Protein AF-A0A447XHM7-F1 (afdb_monomer_lite)

Secondary structure (DSSP, 8-state):
---TTSEEEEEETTSEEEEEEGGGSPP--TTS----GGGTS-PPTT--EEEEEEESS--TT-EEEEEETTSEEEEEEGGGGSS--TT-EESS-PPTT--EEEEEEE-SS-EEEEEETTS-EEEEEGGGS-B--SSS--EESS---TT--EEEEE---SSPEEEEEETTS-EEEEEGGGS----TTS--B-SS--SSEE-

Radius of gyration: 17.22 Å; chains: 1; bounding box: 38×37×45 Å

Foldseek 3Di:
DADQQWWKWWAKFQQWIAIDGNVLFDDDDPPDPGDDVVVVAVADPPIDTQDIDTGRDQDQQKWKWWAKFQQFIAIARSNLVPDADSNTDRQADDDPPMTIRDIDMDGQAWWKWWAKQQQFIAIEGCVLFDHDHRYYHGGGFEAEDVPMTTQDMDGDDPFAWDWKAAPVGDIDTHTPVLQDHDDGHYNGDRSDNDHRIHD

Structure (mmCIF, N/CA/C/O backbone):
data_AF-A0A447XHM7-F1
#
_entry.id   AF-A0A447XHM7-F1
#
loop_
_atom_site.group_PDB
_atom_site.id
_atom_site.type_symbol
_atom_site.label_atom_id
_atom_site.label_alt_id
_atom_site.label_comp_id
_atom_site.label_asym_id
_atom_site.label_entity_id
_atom_site.label_seq_id
_atom_site.pdbx_PDB_ins_code
_atom_site.Cartn_x
_atom_site.Cartn_y
_atom_site.Cartn_z
_atom_site.occupancy
_atom_site.B_iso_or_equiv
_atom_site.auth_seq_id
_atom_site.auth_comp_id
_atom_site.auth_asym_id
_atom_site.auth_atom_id
_atom_site.pdbx_PDB_model_num
ATOM 1 N N . MET A 1 1 ? 0.266 -17.705 9.455 1.00 45.66 1 MET A N 1
ATOM 2 C CA . MET A 1 1 ? -0.852 -17.925 10.402 1.00 45.66 1 MET A CA 1
ATOM 3 C C . MET A 1 1 ? -0.660 -16.947 11.546 1.00 45.66 1 MET A C 1
ATOM 5 O O . MET A 1 1 ? 0.474 -16.833 11.982 1.00 45.66 1 MET A O 1
ATOM 9 N N . ALA A 1 2 ? -1.702 -16.226 11.966 1.00 68.62 2 ALA A N 1
ATOM 10 C CA . ALA A 1 2 ? -1.636 -15.283 13.088 1.00 68.62 2 ALA A CA 1
ATOM 11 C C . ALA A 1 2 ? -2.216 -15.926 14.362 1.00 68.62 2 ALA A C 1
ATOM 13 O O . ALA A 1 2 ? -3.185 -16.685 14.273 1.00 68.62 2 ALA A O 1
ATOM 14 N N . ASN A 1 3 ? -1.626 -15.643 15.522 1.00 84.62 3 ASN A N 1
ATOM 15 C CA . ASN A 1 3 ? -2.090 -16.076 16.845 1.00 84.62 3 ASN A CA 1
ATOM 16 C C . ASN A 1 3 ? -3.187 -15.128 17.374 1.00 84.62 3 ASN A C 1
ATOM 18 O O . ASN A 1 3 ? -3.228 -13.955 17.016 1.00 84.62 3 ASN A O 1
ATOM 22 N N . THR A 1 4 ? -4.059 -15.595 18.271 1.00 80.81 4 THR A N 1
ATOM 23 C CA . THR A 1 4 ? -5.093 -14.772 18.932 1.00 80.81 4 THR A CA 1
ATOM 24 C C . THR A 1 4 ? -4.522 -13.549 19.654 1.00 80.81 4 THR A C 1
ATOM 26 O O . THR A 1 4 ? -5.197 -12.523 19.760 1.00 80.81 4 THR A O 1
ATOM 29 N N . HIS A 1 5 ? -3.274 -13.637 20.117 1.00 84.75 5 HIS A N 1
ATOM 30 C CA . HIS A 1 5 ? -2.571 -12.558 20.810 1.00 84.75 5 HIS A CA 1
ATOM 31 C C . HIS A 1 5 ? -1.755 -11.646 19.884 1.00 84.75 5 HIS A C 1
ATOM 33 O O . HIS A 1 5 ? -1.200 -10.654 20.371 1.00 84.75 5 HIS A O 1
ATOM 39 N N . ASP A 1 6 ? -1.708 -11.925 18.580 1.00 90.44 6 ASP A N 1
ATOM 40 C CA . ASP A 1 6 ? -0.999 -11.081 17.619 1.00 90.44 6 ASP A CA 1
ATOM 41 C C . ASP A 1 6 ? -1.687 -9.724 17.472 1.00 90.44 6 ASP A C 1
ATOM 43 O O . ASP A 1 6 ? -2.883 -9.548 17.748 1.00 90.44 6 ASP A O 1
ATOM 47 N N . HIS A 1 7 ? -0.907 -8.740 17.037 1.00 91.12 7 HIS A N 1
ATOM 48 C CA . HIS A 1 7 ? -1.435 -7.452 16.628 1.00 91.12 7 HIS A CA 1
ATOM 49 C C . HIS A 1 7 ? -1.903 -7.517 15.181 1.00 91.12 7 HIS A C 1
ATOM 51 O O . HIS A 1 7 ? -1.248 -8.079 14.309 1.00 91.12 7 HIS A O 1
ATOM 57 N N . ILE A 1 8 ? -3.022 -6.866 14.913 1.00 93.31 8 ILE A N 1
ATOM 58 C CA . ILE A 1 8 ? -3.463 -6.525 13.572 1.00 93.31 8 ILE A CA 1
ATOM 59 C C . ILE A 1 8 ? -3.305 -5.016 13.430 1.00 93.31 8 ILE A C 1
ATOM 61 O O . ILE A 1 8 ? -3.876 -4.256 14.217 1.00 93.31 8 ILE A O 1
ATOM 65 N N . LEU A 1 9 ? -2.524 -4.584 12.442 1.00 96.00 9 LEU A N 1
ATOM 66 C CA . LEU A 1 9 ? -2.413 -3.183 12.056 1.00 96.00 9 LEU A CA 1
ATOM 67 C C . LEU A 1 9 ? -3.372 -2.900 10.899 1.00 96.00 9 LEU A C 1
ATOM 69 O O . LEU A 1 9 ? -3.199 -3.426 9.800 1.00 96.00 9 LEU A O 1
ATOM 73 N N . CYS A 1 10 ? -4.369 -2.060 11.148 1.00 96.75 10 CYS A N 1
ATOM 74 C CA . CYS A 1 10 ? -5.358 -1.643 10.160 1.00 96.75 10 CYS A CA 1
ATOM 75 C C . CYS A 1 10 ? -5.004 -0.241 9.664 1.00 96.75 10 CYS A C 1
ATOM 77 O O . CYS A 1 10 ? -5.067 0.722 10.432 1.00 96.75 10 CYS A O 1
ATOM 79 N N . PHE A 1 11 ? -4.635 -0.126 8.393 1.00 97.88 11 PHE A N 1
ATOM 80 C CA . PHE A 1 11 ? -4.309 1.141 7.745 1.00 97.88 11 PHE A CA 1
ATOM 81 C C . PHE A 1 11 ? -5.517 1.661 6.982 1.00 97.88 11 PHE A C 1
ATOM 83 O O . PHE A 1 11 ? -6.223 0.882 6.343 1.00 97.88 11 PHE A O 1
ATOM 90 N N . SER A 1 12 ? -5.755 2.967 7.042 1.00 97.88 12 SER A N 1
ATOM 91 C CA . SER A 1 12 ? -6.906 3.596 6.402 1.00 97.88 12 SER A CA 1
ATOM 92 C C . SER A 1 12 ? -6.534 4.489 5.223 1.00 97.88 12 SER A C 1
ATOM 94 O O . SER A 1 12 ? -5.405 4.973 5.118 1.00 97.88 12 SER A O 1
ATOM 96 N N . SER A 1 13 ? -7.511 4.779 4.360 1.00 97.94 13 SER A N 1
ATOM 97 C CA . SER A 1 13 ? -7.377 5.716 3.235 1.00 97.94 13 SER A CA 1
ATOM 98 C C . SER A 1 13 ? -6.961 7.118 3.674 1.00 97.94 13 SER A C 1
ATOM 100 O O . SER A 1 13 ? -6.250 7.794 2.936 1.00 97.94 13 SER A O 1
ATOM 102 N N . ARG A 1 14 ? -7.314 7.525 4.901 1.00 97.44 14 ARG A N 1
ATOM 103 C CA . ARG A 1 14 ? -6.921 8.807 5.512 1.00 97.44 14 ARG A CA 1
ATOM 104 C C . ARG A 1 14 ? -5.489 8.813 6.069 1.00 97.44 14 ARG A C 1
ATOM 106 O O . ARG A 1 14 ? -5.092 9.762 6.742 1.00 97.44 14 ARG A O 1
ATOM 113 N N . GLY A 1 15 ? -4.692 7.771 5.814 1.00 96.94 15 GLY A N 1
ATOM 114 C CA . GLY A 1 15 ? -3.292 7.703 6.244 1.00 96.94 15 GLY A CA 1
ATOM 115 C C . GLY A 1 15 ? -3.123 7.452 7.744 1.00 96.94 15 GLY A C 1
ATOM 116 O O . GLY A 1 15 ? -2.055 7.725 8.307 1.00 96.94 15 GLY A O 1
ATOM 117 N N . ARG A 1 16 ? -4.167 6.942 8.406 1.00 97.12 16 ARG A N 1
ATOM 118 C CA . ARG A 1 16 ? -4.145 6.555 9.818 1.00 97.12 16 ARG A CA 1
ATOM 119 C C . ARG A 1 16 ? -3.857 5.065 9.953 1.00 97.12 16 ARG A C 1
ATOM 121 O O . ARG A 1 16 ? -4.083 4.281 9.035 1.00 97.12 16 ARG A O 1
ATOM 128 N N . VAL A 1 17 ? -3.349 4.688 11.117 1.00 97.44 17 VAL A N 1
ATOM 129 C CA . VAL A 1 17 ? -3.170 3.296 11.521 1.00 97.44 17 VAL A CA 1
ATOM 130 C C . VAL A 1 17 ? -3.824 3.066 12.873 1.00 97.44 17 VAL A C 1
ATOM 132 O O . VAL A 1 17 ? -3.688 3.871 13.801 1.00 97.44 17 VAL A O 1
ATOM 135 N N . TYR A 1 18 ? -4.503 1.936 12.981 1.00 96.00 18 TYR A N 1
ATOM 136 C CA . TYR A 1 18 ? -5.115 1.429 14.196 1.00 96.00 18 TYR A CA 1
ATOM 137 C C . TYR A 1 18 ? -4.492 0.076 14.529 1.00 96.00 18 TYR A C 1
ATOM 139 O O . TYR A 1 18 ? -4.100 -0.661 13.626 1.00 96.00 18 TYR A O 1
ATOM 147 N N . SER A 1 19 ? -4.397 -0.256 15.815 1.00 93.50 19 SER A N 1
ATOM 148 C CA . SER A 1 19 ? -4.017 -1.602 16.245 1.00 93.50 19 SER A CA 1
ATOM 149 C C . SER A 1 19 ? -5.140 -2.219 17.049 1.00 93.50 19 SER A C 1
ATOM 151 O O . SER A 1 19 ? -5.718 -1.565 17.917 1.00 93.50 19 SER A O 1
ATOM 153 N N . MET A 1 20 ? -5.408 -3.488 16.775 1.00 91.31 20 MET A N 1
ATOM 154 C CA . MET A 1 20 ? -6.260 -4.329 17.601 1.00 91.31 20 MET A CA 1
ATOM 155 C C . MET A 1 20 ? -5.637 -5.714 17.740 1.00 91.31 20 MET A C 1
ATOM 157 O O . MET A 1 20 ? -4.810 -6.118 16.923 1.00 91.31 20 MET A O 1
ATOM 161 N N . LYS A 1 21 ? -6.014 -6.442 18.784 1.00 90.00 21 LYS A N 1
ATOM 162 C CA . LYS A 1 21 ? -5.626 -7.843 18.954 1.00 90.00 21 LYS A CA 1
ATOM 163 C C . LYS A 1 21 ? -6.558 -8.741 18.149 1.00 90.00 21 LYS A C 1
ATOM 165 O O . LYS A 1 21 ? -7.747 -8.443 18.038 1.00 90.00 21 LYS A O 1
ATOM 170 N N . VAL A 1 22 ? -6.041 -9.855 17.631 1.00 89.81 22 VAL A N 1
ATOM 171 C CA . VAL A 1 22 ? -6.838 -10.805 16.833 1.00 89.81 22 VAL A CA 1
ATOM 172 C C . VAL A 1 22 ? -8.079 -11.278 17.602 1.00 89.81 22 VAL A C 1
ATOM 174 O O . VAL A 1 22 ? -9.162 -11.298 17.028 1.00 89.81 22 VAL A O 1
ATOM 177 N N . TYR A 1 23 ? -7.969 -11.563 18.906 1.00 88.31 23 TYR A N 1
ATOM 178 C CA . TYR A 1 23 ? -9.112 -11.990 19.733 1.00 88.31 23 TYR A CA 1
ATOM 179 C C . TYR A 1 23 ? -10.238 -10.947 19.867 1.00 88.31 23 TYR A C 1
ATOM 181 O O . TYR A 1 23 ? -11.332 -11.280 20.311 1.00 88.31 23 TYR A O 1
ATOM 189 N N . GLN A 1 24 ? -9.987 -9.671 19.546 1.00 85.81 24 GLN A N 1
ATOM 190 C CA . GLN A 1 24 ? -11.022 -8.629 19.580 1.00 85.81 24 GLN A CA 1
ATOM 191 C C . GLN A 1 24 ? -11.939 -8.697 18.354 1.00 85.81 24 GLN A C 1
ATOM 193 O O . GLN A 1 24 ? -12.999 -8.066 18.340 1.00 85.81 24 GLN A O 1
ATOM 198 N N . LEU A 1 25 ? -11.542 -9.443 17.319 1.00 86.38 25 LEU A N 1
ATOM 199 C CA . LEU A 1 25 ? -12.428 -9.771 16.214 1.00 86.38 25 LEU A CA 1
ATOM 200 C C . LEU A 1 25 ? -13.514 -10.743 16.695 1.00 86.38 25 LEU A C 1
ATOM 202 O O . LEU A 1 25 ? -13.242 -11.620 17.513 1.00 86.38 25 LEU A O 1
ATOM 206 N N . PRO A 1 26 ? -14.753 -10.613 16.195 1.00 84.06 26 PRO A N 1
ATOM 207 C CA . PRO A 1 26 ? -15.820 -11.528 16.563 1.00 84.06 26 PRO A CA 1
ATOM 208 C C . PRO A 1 26 ? -15.487 -12.944 16.092 1.00 84.06 26 PRO A C 1
ATOM 210 O O . PRO A 1 26 ? -15.298 -13.177 14.896 1.00 84.06 26 PRO A O 1
ATOM 213 N N . GLU A 1 27 ? -15.481 -13.899 17.017 1.00 83.62 27 GLU A N 1
ATOM 214 C CA . GLU A 1 27 ? -15.464 -15.311 16.655 1.00 83.62 27 GLU A CA 1
ATOM 215 C C . GLU A 1 27 ? -16.767 -15.656 15.935 1.00 83.62 27 GLU A C 1
ATOM 217 O O . GLU A 1 27 ? -17.871 -15.408 16.426 1.00 83.62 27 GLU A O 1
ATOM 222 N N . ALA A 1 28 ? -16.639 -16.185 14.724 1.00 83.69 28 ALA A N 1
ATOM 223 C CA . ALA A 1 28 ? -17.771 -16.485 13.874 1.00 83.69 28 ALA A CA 1
ATOM 224 C C . ALA A 1 28 ? -17.480 -17.743 13.053 1.00 83.69 28 ALA A C 1
ATOM 226 O O . ALA A 1 28 ? -16.353 -17.978 12.613 1.00 83.69 28 ALA A O 1
ATOM 227 N N . THR A 1 29 ? -18.503 -18.568 12.838 1.00 86.88 29 THR A N 1
ATOM 228 C CA . THR A 1 29 ? -18.399 -19.714 11.928 1.00 86.88 29 THR A CA 1
ATOM 229 C C . THR A 1 29 ? -18.247 -19.222 10.484 1.00 86.88 29 THR A C 1
ATOM 231 O O . THR A 1 29 ? -18.658 -18.109 10.159 1.00 86.88 29 THR A O 1
ATOM 234 N N . ARG A 1 30 ? -17.700 -20.045 9.573 1.00 83.31 30 ARG A N 1
ATOM 235 C CA . ARG A 1 30 ? -17.460 -19.635 8.167 1.00 83.31 30 ARG A CA 1
ATOM 236 C C . ARG A 1 30 ? -18.713 -19.129 7.428 1.00 83.31 30 ARG A C 1
ATOM 238 O O . ARG A 1 30 ? -18.567 -18.410 6.449 1.00 83.31 30 ARG A O 1
ATOM 245 N N . GLY A 1 31 ? -19.916 -19.513 7.868 1.00 86.88 31 GLY A N 1
ATOM 246 C CA . GLY A 1 31 ? -21.190 -19.078 7.278 1.00 86.88 31 GLY A CA 1
ATOM 247 C C . GLY A 1 31 ? -21.776 -17.788 7.868 1.00 86.88 31 GLY A C 1
ATOM 248 O O . GLY A 1 31 ? -22.782 -17.290 7.366 1.00 86.88 31 GLY A O 1
ATOM 249 N N . ALA A 1 32 ? -21.190 -17.244 8.935 1.00 85.69 32 ALA A N 1
ATOM 250 C CA . ALA A 1 32 ? -21.682 -16.039 9.591 1.00 85.69 32 ALA A CA 1
ATOM 251 C C . ALA A 1 32 ? -21.149 -14.765 8.911 1.00 85.69 32 ALA A C 1
ATOM 253 O O . ALA A 1 32 ? -20.011 -14.712 8.455 1.00 85.69 32 ALA A O 1
ATOM 254 N N . ARG A 1 33 ? -21.961 -13.698 8.885 1.00 81.75 33 ARG A N 1
ATOM 255 C CA . ARG A 1 33 ? -21.608 -12.416 8.235 1.00 81.75 33 ARG A CA 1
ATOM 256 C C . ARG A 1 33 ? -20.536 -11.594 8.973 1.00 81.75 33 ARG A C 1
ATOM 258 O O . ARG A 1 33 ? -20.041 -10.622 8.415 1.00 81.75 33 ARG A O 1
ATOM 265 N N . GLY A 1 34 ? -20.184 -11.956 10.209 1.00 86.62 34 GLY A N 1
ATOM 266 C CA . GLY A 1 34 ? -19.253 -11.192 11.050 1.00 86.62 34 GLY A CA 1
ATOM 267 C C . GLY A 1 34 ? -19.843 -9.879 11.587 1.00 86.62 34 GLY A C 1
ATOM 268 O O . GLY A 1 34 ? -21.061 -9.689 11.600 1.00 86.62 34 GLY A O 1
ATOM 269 N N . ARG A 1 35 ? -18.977 -8.972 12.062 1.00 86.00 35 ARG A N 1
ATOM 270 C CA . ARG A 1 35 ? -19.347 -7.605 12.478 1.00 86.00 35 ARG A CA 1
ATOM 271 C C . ARG A 1 35 ? -18.709 -6.575 11.540 1.00 86.00 35 ARG A C 1
ATOM 273 O O . ARG A 1 35 ? -17.557 -6.770 11.155 1.00 86.00 35 ARG A O 1
ATOM 280 N N . PRO A 1 36 ? -19.399 -5.469 11.212 1.00 87.00 36 PRO A N 1
ATOM 281 C CA . PRO A 1 36 ? -18.804 -4.379 10.442 1.00 87.00 36 PRO A CA 1
ATOM 282 C C . PRO A 1 36 ? -17.553 -3.805 11.123 1.00 87.00 36 PRO A C 1
ATOM 284 O O . PRO A 1 36 ? -17.585 -3.505 12.316 1.00 87.00 36 PRO A O 1
ATOM 287 N N . ILE A 1 37 ? -16.469 -3.599 10.365 1.00 86.38 37 ILE A N 1
ATOM 288 C CA . ILE A 1 37 ? -15.187 -3.099 10.901 1.00 86.38 37 ILE A CA 1
ATOM 289 C C . ILE A 1 37 ? -15.284 -1.671 11.462 1.00 86.38 37 ILE A C 1
ATOM 291 O O . ILE A 1 37 ? -14.591 -1.336 12.418 1.00 86.38 37 ILE A O 1
ATOM 295 N N . VAL A 1 38 ? -16.209 -0.865 10.931 1.00 88.50 38 VAL A N 1
ATOM 296 C CA . VAL A 1 38 ? -16.536 0.489 11.420 1.00 88.50 38 VAL A CA 1
ATOM 297 C C . VAL A 1 38 ? -17.048 0.499 12.864 1.00 88.50 38 VAL A C 1
ATOM 299 O O . VAL A 1 38 ? -16.940 1.511 13.540 1.00 88.50 38 VAL A O 1
ATOM 302 N N . ASN A 1 39 ? -17.568 -0.629 13.363 1.00 86.94 39 ASN A N 1
ATOM 303 C CA . ASN A 1 39 ? -18.012 -0.756 14.754 1.00 86.94 39 ASN A CA 1
ATOM 304 C C . ASN A 1 39 ? -16.882 -1.205 15.693 1.00 86.94 39 ASN A C 1
ATOM 306 O O . ASN A 1 39 ? -17.072 -1.244 16.906 1.00 86.94 39 ASN A O 1
ATOM 310 N N . LEU A 1 40 ? -15.737 -1.612 15.139 1.00 87.62 40 LEU A N 1
ATOM 311 C CA . LEU A 1 40 ? -14.578 -2.101 15.889 1.00 87.62 40 LEU A CA 1
ATOM 312 C C . LEU A 1 40 ? -13.475 -1.043 15.985 1.00 87.62 40 LEU A C 1
ATOM 314 O O . LEU A 1 40 ? -12.694 -1.058 16.933 1.00 87.62 40 LEU A O 1
ATOM 318 N N . LEU A 1 41 ? -13.408 -0.136 15.009 1.00 91.00 41 LEU A N 1
ATOM 319 C CA . LEU A 1 41 ? -12.398 0.911 14.908 1.00 91.00 41 LEU A CA 1
ATOM 320 C C . LEU A 1 41 ? -13.069 2.289 14.852 1.00 91.00 41 LEU A C 1
ATOM 322 O O . LEU A 1 41 ? -14.096 2.425 14.190 1.00 91.00 41 LEU A O 1
ATOM 326 N N . PRO A 1 42 ? -12.489 3.324 15.487 1.00 92.81 42 PRO A N 1
ATOM 327 C CA . PRO A 1 42 ? -13.013 4.685 15.425 1.00 92.81 42 PRO A CA 1
ATOM 328 C C . PRO A 1 42 ? -12.645 5.325 14.077 1.00 92.81 42 PRO A C 1
ATOM 330 O O . PRO A 1 42 ? -11.701 6.114 13.984 1.00 92.81 42 PRO A O 1
ATOM 333 N N . LEU A 1 43 ? -13.354 4.910 13.027 1.00 94.06 43 LEU A N 1
ATOM 334 C CA . LEU A 1 43 ? -13.206 5.422 11.667 1.00 94.06 43 LEU A CA 1
ATOM 335 C C . LEU A 1 43 ? -14.061 6.676 11.480 1.00 94.06 43 LEU A C 1
ATOM 337 O O . LEU A 1 43 ? -15.205 6.738 11.934 1.00 94.06 43 LEU A O 1
ATOM 341 N N . GLU A 1 44 ? -13.501 7.671 10.805 1.00 93.06 44 GLU A N 1
ATOM 342 C CA . GLU A 1 44 ? -14.232 8.861 10.383 1.00 93.06 44 GLU A CA 1
ATOM 343 C C . GLU A 1 44 ? -15.157 8.547 9.192 1.00 93.06 44 GLU A C 1
ATOM 345 O O . GLU A 1 44 ? -15.063 7.501 8.544 1.00 93.06 44 GLU A O 1
ATOM 350 N N . GLN A 1 45 ? -16.067 9.470 8.874 1.00 92.12 45 GLN A N 1
ATOM 351 C CA . GLN A 1 45 ? -16.925 9.341 7.696 1.00 92.12 45 GLN A CA 1
ATOM 352 C C . GLN A 1 45 ? -16.072 9.198 6.421 1.00 92.12 45 GLN A C 1
ATOM 354 O O . GLN A 1 45 ? -15.069 9.891 6.265 1.00 92.12 45 GLN A O 1
ATOM 359 N N . ASP A 1 46 ? -16.434 8.284 5.521 1.00 92.69 46 ASP A N 1
ATOM 360 C CA . ASP A 1 46 ? -15.698 7.975 4.278 1.00 92.69 46 ASP A CA 1
ATOM 361 C C . ASP A 1 46 ? -14.253 7.461 4.474 1.00 92.69 46 ASP A C 1
ATOM 363 O O . ASP A 1 46 ? -13.490 7.307 3.515 1.00 92.69 46 ASP A O 1
ATOM 367 N N . GLU A 1 47 ? -13.852 7.151 5.710 1.00 96.50 47 GLU A N 1
ATOM 368 C CA . GLU A 1 47 ? -12.596 6.466 5.994 1.00 96.50 47 GLU A CA 1
ATOM 369 C C . GLU A 1 47 ? -12.759 4.955 5.783 1.00 96.50 47 GLU A C 1
ATOM 371 O O . GLU A 1 47 ? -13.545 4.289 6.457 1.00 96.50 47 GLU A O 1
ATOM 376 N N . ARG A 1 48 ? -11.984 4.391 4.850 1.00 95.88 48 ARG A N 1
ATOM 377 C CA . ARG A 1 48 ? -11.976 2.947 4.569 1.00 95.88 48 ARG A CA 1
ATOM 378 C C . ARG A 1 48 ? -10.645 2.325 4.960 1.00 95.88 48 ARG A C 1
ATOM 380 O O . ARG A 1 48 ? -9.609 2.976 4.861 1.00 95.88 48 ARG A O 1
ATOM 387 N N . ILE A 1 49 ? -10.662 1.053 5.342 1.00 96.94 49 ILE A N 1
ATOM 388 C CA . ILE A 1 49 ? -9.437 0.277 5.554 1.00 96.94 49 ILE A CA 1
ATOM 389 C C . ILE A 1 49 ? -8.852 -0.125 4.199 1.00 96.94 49 ILE A C 1
ATOM 391 O O . ILE A 1 49 ? -9.559 -0.657 3.347 1.00 96.94 49 ILE A O 1
ATOM 395 N N . THR A 1 50 ? -7.567 0.153 4.005 1.00 96.94 50 THR A N 1
ATOM 396 C CA . THR A 1 50 ? -6.819 -0.098 2.764 1.00 96.94 50 THR A CA 1
ATOM 397 C C . THR A 1 50 ? -5.913 -1.312 2.886 1.00 96.94 50 THR A C 1
ATOM 399 O O . THR A 1 50 ? -5.711 -2.023 1.907 1.00 96.94 50 THR A O 1
ATOM 402 N N . ALA A 1 51 ? -5.394 -1.579 4.085 1.00 96.38 51 ALA A N 1
ATOM 403 C CA . ALA A 1 51 ? -4.561 -2.740 4.355 1.00 96.38 51 ALA A CA 1
ATOM 404 C C . ALA A 1 51 ? -4.722 -3.222 5.797 1.00 96.38 51 ALA A C 1
ATOM 406 O O . ALA A 1 51 ? -4.945 -2.435 6.721 1.00 96.38 51 ALA A O 1
ATOM 407 N N . ILE A 1 52 ? -4.569 -4.531 5.976 1.00 95.94 52 ILE A N 1
ATOM 408 C CA . ILE A 1 52 ? -4.584 -5.209 7.269 1.00 95.94 52 ILE A CA 1
ATOM 409 C C . ILE A 1 52 ? -3.319 -6.060 7.339 1.00 95.94 52 ILE A C 1
ATOM 411 O O . ILE A 1 52 ? -3.182 -7.017 6.579 1.00 95.94 52 ILE A O 1
ATOM 415 N N . LEU A 1 53 ? -2.395 -5.705 8.230 1.00 95.44 53 LEU A N 1
ATOM 416 C CA . LEU A 1 53 ? -1.113 -6.391 8.377 1.00 95.44 53 LEU A CA 1
ATOM 417 C C . LEU A 1 53 ? -1.056 -7.109 9.732 1.00 95.44 53 LEU A C 1
ATOM 419 O O . LEU A 1 53 ? -1.109 -6.437 10.768 1.00 95.44 53 LEU A O 1
ATOM 423 N N . PRO A 1 54 ? -0.969 -8.451 9.760 1.00 94.06 54 PRO A N 1
ATOM 424 C CA . PRO A 1 54 ? -0.723 -9.183 10.993 1.00 94.06 54 PRO A CA 1
ATOM 425 C C . PRO A 1 54 ? 0.733 -8.994 11.435 1.00 94.06 54 PRO A C 1
ATOM 427 O O . PRO A 1 54 ? 1.653 -9.066 10.622 1.00 94.06 54 PRO A O 1
ATOM 430 N N . VAL A 1 55 ? 0.932 -8.758 12.729 1.00 93.56 55 VAL A N 1
ATOM 431 C CA . VAL A 1 55 ? 2.233 -8.521 13.357 1.00 93.56 55 VAL A CA 1
ATOM 432 C C . VAL A 1 55 ? 2.308 -9.330 14.647 1.00 93.56 55 VAL A C 1
ATOM 434 O O . VAL A 1 55 ? 1.614 -9.033 15.623 1.00 93.56 55 VAL A O 1
ATOM 437 N N . THR A 1 56 ? 3.161 -10.350 14.645 1.00 91.50 56 THR A N 1
ATOM 438 C CA . THR A 1 56 ? 3.470 -11.152 15.836 1.00 91.50 56 THR A CA 1
ATOM 439 C C . THR A 1 56 ? 4.459 -10.403 16.728 1.00 91.50 56 THR A C 1
ATOM 441 O O . THR A 1 56 ? 4.183 -10.177 17.904 1.00 91.50 56 THR A O 1
ATOM 444 N N . GLU A 1 57 ? 5.559 -9.916 16.146 1.00 91.62 57 GLU A N 1
ATOM 445 C CA . GLU A 1 57 ? 6.585 -9.133 16.837 1.00 91.62 57 GLU A CA 1
ATOM 446 C C . GLU A 1 57 ? 6.946 -7.864 16.055 1.00 91.62 57 GLU A C 1
ATOM 448 O O . GLU A 1 57 ? 6.921 -7.823 14.824 1.00 91.62 57 GLU A O 1
ATOM 453 N N . PHE A 1 58 ? 7.272 -6.796 16.786 1.00 93.44 58 PHE A N 1
ATOM 454 C CA . PHE A 1 58 ? 7.686 -5.523 16.200 1.00 93.44 58 PHE A CA 1
ATOM 455 C C . PHE A 1 58 ? 9.205 -5.511 16.012 1.00 93.44 58 PHE A C 1
ATOM 457 O O . PHE A 1 58 ? 9.934 -4.983 16.847 1.00 93.44 58 PHE A O 1
ATOM 464 N N . GLU A 1 59 ? 9.674 -6.104 14.921 1.00 92.62 59 GLU A N 1
ATOM 465 C CA . GLU A 1 59 ? 11.101 -6.220 14.609 1.00 92.62 59 GLU A CA 1
ATOM 466 C C . GLU A 1 59 ? 11.680 -4.933 13.991 1.00 92.62 59 GLU A C 1
ATOM 468 O O . GLU A 1 59 ? 11.079 -4.325 13.104 1.00 92.62 59 GLU A O 1
ATOM 473 N N . GLU A 1 60 ? 12.895 -4.537 14.388 1.00 89.81 60 GLU A N 1
ATOM 474 C CA . GLU A 1 60 ? 13.608 -3.389 13.788 1.00 89.81 60 GLU A CA 1
ATOM 475 C C . GLU A 1 60 ? 14.005 -3.630 12.321 1.00 89.81 60 GLU A C 1
ATOM 477 O O . GLU A 1 60 ? 14.111 -2.696 11.519 1.00 89.81 60 GLU A O 1
ATOM 482 N N . GLY A 1 61 ? 14.202 -4.900 11.955 1.00 92.88 61 GLY A N 1
ATOM 483 C CA . GLY A 1 61 ? 14.515 -5.326 10.595 1.00 92.88 61 GLY A CA 1
ATOM 484 C C . GLY A 1 61 ? 13.334 -5.207 9.632 1.00 92.88 61 GLY A C 1
ATOM 485 O O . GLY A 1 61 ? 13.549 -5.153 8.423 1.00 92.88 61 GLY A O 1
ATOM 486 N N . VAL A 1 62 ? 12.105 -5.091 10.135 1.00 96.44 62 VAL A N 1
ATOM 487 C CA . VAL A 1 62 ? 10.897 -5.014 9.312 1.00 96.44 62 VAL A CA 1
ATOM 488 C C . VAL A 1 62 ? 10.435 -3.566 9.194 1.00 96.44 62 VAL A C 1
ATOM 490 O O . VAL A 1 62 ? 10.501 -2.766 10.130 1.00 96.44 62 VAL A O 1
ATOM 493 N N . LYS A 1 63 ? 9.973 -3.200 8.005 1.00 97.38 63 LYS A N 1
ATOM 494 C CA . LYS A 1 63 ? 9.481 -1.870 7.678 1.00 97.38 63 LYS A CA 1
ATOM 495 C C . LYS A 1 63 ? 8.070 -1.974 7.123 1.00 97.38 63 LYS A C 1
ATOM 497 O O . LYS A 1 63 ? 7.713 -2.933 6.452 1.00 97.38 63 LYS A O 1
ATOM 502 N N . VAL A 1 64 ? 7.272 -0.957 7.403 1.00 97.81 64 VAL A N 1
ATOM 503 C CA . VAL A 1 64 ? 5.967 -0.734 6.791 1.00 97.81 64 VAL A CA 1
ATOM 504 C C . VAL A 1 64 ? 6.179 0.193 5.603 1.00 97.81 64 VAL A C 1
ATOM 506 O O . VAL A 1 64 ? 6.560 1.358 5.780 1.00 97.81 64 VAL A O 1
ATOM 509 N N . PHE A 1 65 ? 5.948 -0.323 4.400 1.00 98.44 65 PHE A N 1
ATOM 510 C CA . PHE A 1 65 ? 6.005 0.441 3.164 1.00 98.44 65 PHE A CA 1
ATOM 511 C C . PHE A 1 65 ? 4.593 0.858 2.755 1.00 98.44 65 PHE A C 1
ATOM 513 O O . PHE A 1 65 ? 3.691 0.035 2.671 1.00 98.44 65 PHE A O 1
ATOM 520 N N . MET A 1 66 ? 4.402 2.147 2.500 1.00 98.62 66 MET A N 1
ATOM 521 C CA . MET A 1 66 ? 3.128 2.785 2.179 1.00 98.62 66 MET A CA 1
ATOM 522 C C . MET A 1 66 ? 3.212 3.455 0.808 1.00 98.62 66 MET A C 1
ATOM 524 O O . MET A 1 66 ? 4.247 4.042 0.474 1.00 98.62 66 MET A O 1
ATOM 528 N N . ALA A 1 67 ? 2.113 3.435 0.057 1.00 98.50 67 ALA A N 1
ATOM 529 C CA . ALA A 1 67 ? 1.950 4.171 -1.193 1.00 98.50 67 ALA A CA 1
ATOM 530 C C . ALA A 1 67 ? 0.606 4.901 -1.248 1.00 98.50 67 ALA A C 1
ATOM 532 O O . ALA A 1 67 ? -0.420 4.369 -0.819 1.00 98.50 67 ALA A O 1
ATOM 533 N N . THR A 1 68 ? 0.623 6.112 -1.799 1.00 98.56 68 THR A N 1
ATOM 534 C CA . THR A 1 68 ? -0.552 6.971 -1.967 1.00 98.56 68 THR A CA 1
ATOM 535 C C . THR A 1 68 ? -0.951 7.110 -3.434 1.00 98.56 68 THR A C 1
ATOM 537 O O . THR A 1 68 ? -0.155 6.831 -4.341 1.00 98.56 68 THR A O 1
ATOM 540 N N . ALA A 1 69 ? -2.186 7.550 -3.674 1.00 98.12 69 ALA A N 1
ATOM 541 C CA . ALA A 1 69 ? -2.753 7.712 -5.009 1.00 98.12 69 ALA A CA 1
ATOM 542 C C . ALA A 1 69 ? -1.943 8.690 -5.879 1.00 98.12 69 ALA A C 1
ATOM 544 O O . ALA A 1 69 ? -1.782 8.453 -7.076 1.00 98.12 69 ALA A O 1
ATOM 545 N N . ASN A 1 70 ? -1.363 9.749 -5.305 1.00 97.50 70 ASN A N 1
ATOM 546 C CA . ASN A 1 70 ? -0.540 10.706 -6.062 1.00 97.50 70 ASN A CA 1
ATOM 547 C C . ASN A 1 70 ? 0.900 10.228 -6.365 1.00 97.50 70 ASN A C 1
ATOM 549 O O . ASN A 1 70 ? 1.717 10.995 -6.886 1.00 97.50 70 ASN A O 1
ATOM 553 N N . GLY A 1 71 ? 1.244 8.980 -6.032 1.00 97.56 71 GLY A N 1
ATOM 554 C CA . GLY A 1 71 ? 2.567 8.412 -6.292 1.00 97.56 71 GLY A CA 1
ATOM 555 C C . GLY A 1 71 ? 3.621 8.725 -5.231 1.00 97.56 71 GLY A C 1
ATOM 556 O O . GLY A 1 71 ? 4.813 8.472 -5.461 1.00 97.56 71 GLY A O 1
ATOM 557 N N . THR A 1 72 ? 3.217 9.249 -4.072 1.00 98.38 72 THR A N 1
ATOM 558 C CA . THR A 1 72 ? 4.078 9.344 -2.890 1.00 98.38 72 THR A CA 1
ATOM 559 C C . THR A 1 72 ? 4.204 7.976 -2.229 1.00 98.38 72 THR A C 1
ATOM 561 O O . THR A 1 72 ? 3.246 7.219 -2.110 1.00 98.38 72 THR A O 1
ATOM 564 N N . VAL A 1 73 ? 5.416 7.646 -1.799 1.00 98.50 73 VAL A N 1
ATOM 565 C CA . VAL A 1 73 ? 5.719 6.449 -1.020 1.00 98.50 73 VAL A CA 1
ATOM 566 C C . VAL A 1 73 ? 6.436 6.810 0.264 1.00 98.50 73 VAL A C 1
ATOM 568 O O . VAL A 1 73 ? 7.144 7.820 0.358 1.00 98.50 73 VAL A O 1
ATOM 571 N N . LYS A 1 74 ? 6.291 5.955 1.265 1.00 98.31 74 LYS A N 1
ATOM 572 C CA . LYS A 1 74 ? 6.930 6.137 2.559 1.00 98.31 74 LYS A CA 1
ATOM 573 C C . LYS A 1 74 ? 7.281 4.795 3.167 1.00 98.31 74 LYS A C 1
ATOM 575 O O . LYS A 1 74 ? 6.501 3.858 3.092 1.00 98.31 74 LYS A O 1
ATOM 580 N N . LYS A 1 75 ? 8.431 4.746 3.831 1.00 97.25 75 LYS A N 1
ATOM 581 C CA . LYS A 1 75 ? 8.870 3.598 4.616 1.00 97.25 75 LYS A CA 1
ATOM 582 C C . LYS A 1 75 ? 9.062 4.018 6.069 1.00 97.25 75 LYS A C 1
ATOM 584 O O . LYS A 1 75 ? 9.710 5.035 6.322 1.00 97.25 75 LYS A O 1
ATOM 589 N N . THR A 1 76 ? 8.534 3.245 7.009 1.00 97.44 76 THR A N 1
ATOM 590 C CA . THR A 1 76 ? 8.684 3.470 8.457 1.00 97.44 76 THR A CA 1
ATOM 591 C C . THR A 1 76 ? 9.052 2.153 9.130 1.00 97.44 76 THR A C 1
ATOM 593 O O . THR A 1 76 ? 8.528 1.115 8.749 1.00 97.44 76 THR A O 1
ATOM 596 N N . VAL A 1 77 ? 9.966 2.173 10.103 1.00 96.75 77 VAL A N 1
ATOM 597 C CA . VAL A 1 77 ? 10.356 0.957 10.840 1.00 96.75 77 VAL A CA 1
ATOM 598 C C . VAL A 1 77 ? 9.158 0.428 11.629 1.00 96.75 77 VAL A C 1
ATOM 600 O O . VAL A 1 77 ? 8.401 1.218 12.192 1.00 96.75 77 VAL A O 1
ATOM 603 N N . LEU A 1 78 ? 8.967 -0.890 11.673 1.00 96.69 78 LEU A N 1
ATOM 604 C CA . LEU A 1 78 ? 7.796 -1.504 12.297 1.00 96.69 78 LEU A CA 1
ATOM 605 C C . LEU A 1 78 ? 7.682 -1.170 13.798 1.00 96.69 78 LEU A C 1
ATOM 607 O O . LEU A 1 78 ? 6.578 -0.963 14.301 1.00 96.69 78 LEU A O 1
ATOM 611 N N . THR A 1 79 ? 8.805 -1.013 14.502 1.00 95.62 79 THR A N 1
ATOM 612 C CA . 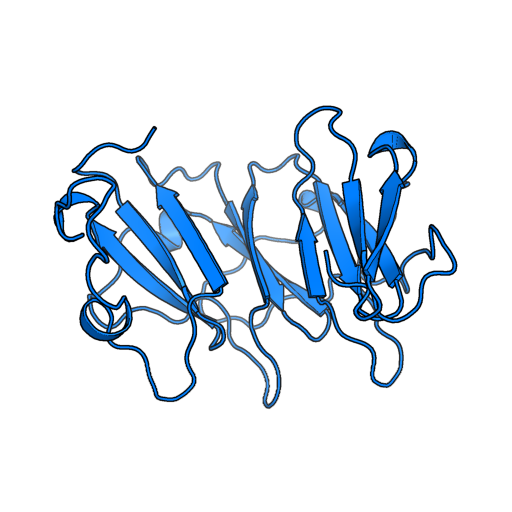THR A 1 79 ? 8.858 -0.640 15.930 1.00 95.62 79 THR A CA 1
ATOM 613 C C . THR A 1 79 ? 8.166 0.682 16.271 1.00 95.62 79 THR A C 1
ATOM 615 O O . THR A 1 79 ? 7.641 0.825 17.377 1.00 95.62 79 THR A O 1
ATOM 618 N N . GLU A 1 80 ? 8.043 1.615 15.321 1.00 95.00 80 GLU A N 1
ATOM 619 C CA . GLU A 1 80 ? 7.282 2.870 15.478 1.00 95.00 80 GLU A CA 1
ATOM 620 C C . GLU A 1 80 ? 5.775 2.654 15.717 1.00 95.00 80 GLU A C 1
ATOM 622 O O . GLU A 1 80 ? 5.058 3.583 16.123 1.00 95.00 80 GLU A O 1
ATOM 627 N N . PHE A 1 81 ? 5.291 1.435 15.461 1.00 94.56 81 PHE A N 1
ATO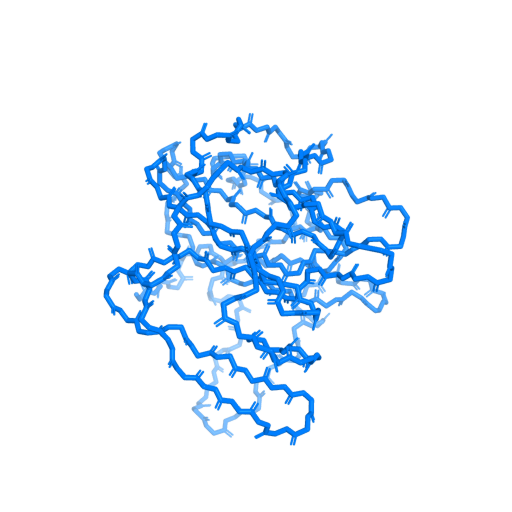M 628 C CA . PHE A 1 81 ? 3.901 1.011 15.615 1.00 94.56 81 PHE A CA 1
ATOM 629 C C . PHE A 1 81 ? 3.664 0.118 16.845 1.00 94.56 81 PHE A C 1
ATOM 631 O O . PHE A 1 81 ? 2.522 -0.259 17.087 1.00 94.56 81 PHE A O 1
ATOM 638 N N . ASN A 1 82 ? 4.685 -0.179 17.660 1.00 91.12 82 ASN A N 1
ATOM 639 C CA . ASN A 1 82 ? 4.548 -1.059 18.833 1.00 91.12 82 ASN A CA 1
ATOM 640 C C . ASN A 1 82 ? 3.517 -0.526 19.851 1.00 91.12 82 ASN A C 1
ATOM 642 O O . ASN A 1 82 ? 2.678 -1.258 20.369 1.00 91.12 82 ASN A O 1
ATOM 646 N N . ARG A 1 83 ? 3.526 0.789 20.101 1.00 84.75 83 ARG A N 1
ATOM 647 C CA . ARG A 1 83 ? 2.635 1.431 21.081 1.00 84.75 83 ARG A CA 1
ATOM 648 C C . ARG A 1 83 ? 1.617 2.337 20.399 1.00 84.75 83 ARG A C 1
ATOM 650 O O . ARG A 1 83 ? 1.798 3.552 20.311 1.00 84.75 83 ARG A O 1
ATOM 657 N N . LEU A 1 84 ? 0.532 1.730 19.932 1.00 86.88 84 LEU A N 1
ATOM 658 C CA . LEU A 1 84 ? -0.620 2.424 19.355 1.00 86.88 84 LEU A CA 1
ATOM 659 C C . LEU A 1 84 ? -1.717 2.618 20.407 1.00 86.88 84 LEU A C 1
ATOM 661 O O . LEU A 1 84 ? -2.061 1.701 21.148 1.00 86.88 84 LEU A O 1
ATOM 665 N N . ARG A 1 85 ? -2.276 3.831 20.472 1.00 86.69 85 ARG A N 1
ATOM 666 C CA . ARG A 1 85 ? -3.482 4.114 21.266 1.00 86.69 85 ARG A CA 1
ATOM 667 C C . ARG A 1 85 ? -4.707 3.569 20.530 1.00 86.69 85 ARG A C 1
ATOM 669 O O . ARG A 1 85 ? -4.697 3.508 19.304 1.00 86.69 85 ARG A O 1
ATOM 676 N N . THR A 1 86 ? -5.794 3.294 21.252 1.00 81.19 86 THR A N 1
ATOM 677 C CA . THR A 1 86 ? -7.072 2.838 20.665 1.00 81.19 86 THR A CA 1
ATOM 678 C C . THR A 1 86 ? -7.620 3.803 19.609 1.00 81.19 86 THR A C 1
ATOM 680 O O . THR A 1 86 ? -8.197 3.378 18.616 1.00 81.19 86 THR A O 1
ATOM 683 N N . ALA A 1 87 ? -7.376 5.108 19.774 1.00 88.44 87 ALA A N 1
ATOM 684 C CA . ALA A 1 87 ? -7.765 6.143 18.813 1.00 88.44 87 ALA A CA 1
ATOM 685 C C . ALA A 1 87 ? -6.969 6.114 17.487 1.00 88.44 87 ALA A C 1
ATOM 687 O O . ALA A 1 87 ? -7.265 6.883 16.573 1.00 88.44 87 ALA A O 1
ATOM 688 N N . GLY A 1 88 ? -5.942 5.268 17.377 1.00 92.94 88 GLY A N 1
ATOM 689 C CA . GLY A 1 88 ? -5.025 5.227 16.242 1.00 92.94 88 GLY A CA 1
ATOM 690 C C . GLY A 1 88 ? -3.953 6.322 16.268 1.00 92.94 88 GLY A C 1
ATOM 691 O O . GLY A 1 88 ? -3.879 7.155 17.177 1.00 92.94 88 GLY A O 1
ATOM 692 N N . LYS A 1 89 ? -3.083 6.300 15.257 1.00 94.25 89 LYS A N 1
ATOM 693 C CA . LYS A 1 89 ? -1.967 7.239 15.040 1.00 94.25 89 LYS A CA 1
ATOM 694 C C . LYS A 1 89 ? -1.916 7.609 13.556 1.00 94.25 89 LYS A C 1
ATOM 696 O O . LYS A 1 89 ? -2.320 6.825 12.703 1.00 94.25 89 LYS A O 1
ATOM 701 N N . VAL A 1 90 ? -1.394 8.789 13.233 1.00 95.88 90 VAL A N 1
ATOM 702 C CA . VAL A 1 90 ? -1.075 9.148 11.841 1.00 95.88 90 VAL A CA 1
ATOM 703 C C . VAL A 1 90 ? 0.100 8.286 11.379 1.00 95.88 90 VAL A C 1
ATOM 705 O O . VAL A 1 90 ? 1.157 8.340 12.001 1.00 95.88 90 VAL A O 1
ATOM 708 N N . ALA A 1 91 ? -0.068 7.497 10.318 1.00 97.19 91 ALA A N 1
ATOM 709 C CA . ALA A 1 91 ? 1.000 6.692 9.717 1.00 97.19 91 ALA A CA 1
ATOM 710 C C . ALA A 1 91 ? 1.762 7.481 8.640 1.00 97.19 91 ALA A C 1
ATOM 712 O O . ALA A 1 91 ? 2.992 7.400 8.535 1.00 97.19 91 ALA A O 1
ATOM 713 N N . ILE A 1 92 ? 1.034 8.290 7.872 1.00 98.00 92 ILE A N 1
ATOM 714 C CA . ILE A 1 92 ? 1.549 9.147 6.807 1.00 98.00 92 ILE A CA 1
ATOM 715 C C . ILE A 1 92 ? 0.757 10.453 6.775 1.00 98.00 92 ILE A C 1
ATOM 717 O O . ILE A 1 92 ? -0.465 10.452 6.903 1.00 98.00 92 ILE A O 1
ATOM 721 N N . LYS A 1 93 ? 1.456 11.581 6.619 1.00 97.75 93 LYS A N 1
ATOM 722 C CA . LYS A 1 93 ? 0.795 12.874 6.434 1.00 97.75 93 LYS A CA 1
ATOM 723 C C . LYS A 1 93 ? 0.399 13.020 4.968 1.00 97.75 93 LYS A C 1
ATOM 725 O O . LYS A 1 93 ? 1.269 13.248 4.129 1.00 97.75 93 LYS A O 1
ATOM 730 N N . LEU A 1 94 ? -0.892 12.907 4.687 1.00 97.44 94 LEU A N 1
ATOM 731 C CA . LEU A 1 94 ? -1.439 13.114 3.351 1.00 97.44 94 LEU A CA 1
ATOM 732 C C . LEU A 1 94 ? -1.565 14.609 3.040 1.00 97.44 94 LEU A C 1
ATOM 734 O O . LEU A 1 94 ? -1.767 15.433 3.936 1.00 97.44 94 LEU A O 1
ATOM 738 N N . VAL A 1 95 ? -1.403 14.946 1.765 1.00 96.31 95 VAL A N 1
ATOM 739 C CA . VAL A 1 95 ? -1.786 16.259 1.235 1.00 96.31 95 VAL A CA 1
ATOM 740 C C . VAL A 1 95 ? -3.275 16.245 0.894 1.00 96.31 95 VAL A C 1
ATOM 742 O O . VAL A 1 95 ? -3.883 15.180 0.795 1.00 96.31 95 VAL A O 1
ATOM 745 N N . GLU A 1 96 ? -3.871 17.421 0.729 1.00 94.94 96 GLU A N 1
ATOM 746 C CA . GLU A 1 96 ? -5.283 17.534 0.369 1.00 94.94 96 GLU A CA 1
ATOM 747 C C . GLU A 1 96 ? -5.589 16.795 -0.946 1.00 94.94 96 GLU A C 1
ATOM 749 O O . GLU A 1 96 ? -4.837 16.898 -1.916 1.00 94.94 96 GLU A O 1
ATOM 754 N N . GLY A 1 97 ? -6.673 16.013 -0.951 1.00 94.69 97 GLY A N 1
ATOM 755 C CA . GLY A 1 97 ? -7.099 15.203 -2.098 1.00 94.69 97 GLY A CA 1
ATOM 756 C C . GLY A 1 97 ? -6.302 13.913 -2.338 1.00 94.69 97 GLY A C 1
ATOM 757 O O . GLY A 1 97 ? -6.630 13.180 -3.267 1.00 94.69 97 GLY A O 1
ATOM 758 N N . ASP A 1 98 ? -5.280 13.615 -1.529 1.00 97.56 98 ASP A N 1
ATOM 759 C CA . ASP A 1 98 ? -4.531 12.356 -1.607 1.00 97.56 98 ASP A CA 1
ATOM 760 C C . ASP A 1 98 ? -5.102 11.301 -0.651 1.00 97.56 98 ASP A C 1
ATOM 762 O O . ASP A 1 98 ? -5.716 11.615 0.369 1.00 97.56 98 ASP A O 1
ATOM 766 N N . GLU A 1 99 ? -4.858 10.034 -0.964 1.00 97.81 99 GLU A N 1
ATOM 767 C CA . GLU A 1 99 ? -5.286 8.906 -0.142 1.00 97.81 99 GLU A CA 1
ATOM 768 C C . GLU A 1 99 ? -4.239 7.797 -0.133 1.00 97.81 99 GLU A C 1
ATOM 770 O O . GLU A 1 99 ? -3.513 7.581 -1.105 1.00 97.81 99 GLU A O 1
ATOM 775 N N . LEU A 1 100 ? -4.166 7.064 0.975 1.00 98.44 100 LEU A N 1
ATOM 776 C CA . LEU A 1 100 ? -3.364 5.850 1.057 1.00 98.44 100 LEU A CA 1
ATOM 777 C C . LEU A 1 100 ? -4.041 4.747 0.229 1.00 98.44 100 LEU A C 1
ATOM 779 O O . LEU A 1 100 ? -5.212 4.456 0.455 1.00 98.44 100 LEU A O 1
ATOM 783 N N . ILE A 1 101 ? -3.315 4.117 -0.698 1.00 97.75 101 ILE A N 1
ATOM 784 C CA . ILE A 1 101 ? -3.869 3.070 -1.582 1.00 97.75 101 ILE A CA 1
ATOM 785 C C . ILE A 1 101 ? -3.324 1.676 -1.283 1.00 97.75 101 ILE A C 1
ATOM 787 O O . ILE A 1 101 ? -3.943 0.687 -1.654 1.00 97.75 101 ILE A O 1
ATOM 791 N N . GLY A 1 102 ? -2.186 1.577 -0.596 1.00 97.19 102 GLY A N 1
ATOM 792 C CA . GLY A 1 102 ? -1.521 0.297 -0.405 1.00 97.19 102 GLY A CA 1
ATOM 793 C C . GLY A 1 102 ? -0.459 0.350 0.675 1.00 97.19 102 GLY A C 1
ATOM 794 O O . GLY A 1 102 ? 0.241 1.356 0.838 1.00 97.19 102 GLY A O 1
ATOM 795 N N . VAL A 1 103 ? -0.360 -0.751 1.412 1.00 98.38 103 VAL A N 1
ATOM 796 C CA . VAL A 1 103 ? 0.618 -0.952 2.477 1.00 98.38 103 VAL A CA 1
ATOM 797 C C . VAL A 1 103 ? 1.067 -2.406 2.464 1.00 98.38 103 VAL A C 1
ATOM 799 O O . VAL A 1 103 ? 0.230 -3.297 2.347 1.00 98.38 103 VAL A O 1
ATOM 802 N N . ASP A 1 104 ? 2.365 -2.645 2.612 1.00 98.06 104 ASP A N 1
ATOM 803 C CA . ASP A 1 104 ? 2.928 -3.989 2.766 1.00 98.06 104 ASP A CA 1
ATOM 804 C C . ASP A 1 104 ? 4.172 -3.939 3.677 1.00 98.06 104 ASP A C 1
ATOM 806 O O . ASP A 1 104 ? 4.739 -2.869 3.927 1.00 98.06 104 ASP A O 1
ATOM 810 N 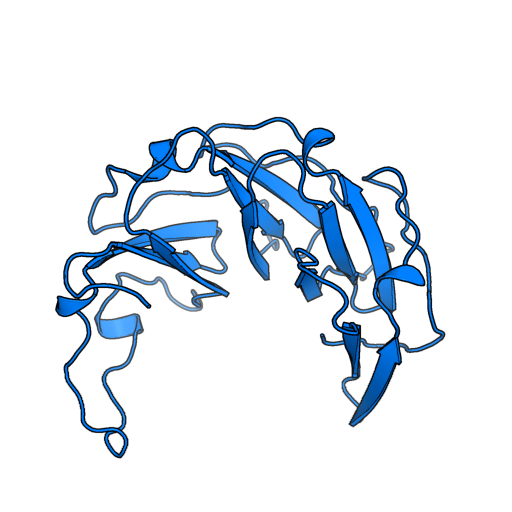N . LEU A 1 105 ? 4.575 -5.092 4.209 1.00 97.25 105 LEU A N 1
ATOM 811 C CA . LEU A 1 105 ? 5.785 -5.255 5.009 1.00 97.25 105 LEU A CA 1
ATOM 812 C C . LEU A 1 105 ? 6.991 -5.544 4.117 1.00 97.25 105 LEU A C 1
ATOM 814 O O . LEU A 1 105 ? 6.938 -6.387 3.223 1.00 97.25 105 LEU A O 1
ATOM 818 N N . THR A 1 106 ? 8.106 -4.892 4.409 1.00 97.38 106 THR A N 1
ATOM 819 C CA . THR A 1 106 ? 9.368 -5.067 3.690 1.00 97.38 106 THR A CA 1
ATOM 820 C C . THR A 1 106 ? 10.540 -5.233 4.654 1.00 97.38 106 THR A C 1
ATOM 822 O O . THR A 1 106 ? 10.494 -4.811 5.810 1.00 97.38 106 THR A O 1
ATOM 825 N N . SER A 1 107 ? 11.607 -5.874 4.191 1.00 93.75 107 SER A N 1
ATOM 826 C CA . SER A 1 107 ? 12.724 -6.360 5.010 1.00 93.75 107 SER A CA 1
ATOM 827 C C . SER A 1 107 ? 14.016 -5.546 4.866 1.00 93.75 107 SER A C 1
ATOM 829 O O . SER A 1 107 ? 14.894 -5.615 5.724 1.00 93.75 107 SER A O 1
ATOM 831 N N . GLY A 1 108 ? 14.157 -4.706 3.838 1.00 88.94 108 GLY A N 1
ATOM 832 C CA . GLY A 1 108 ? 15.425 -4.016 3.529 1.00 88.94 108 GLY A CA 1
ATOM 833 C C . GLY A 1 108 ? 15.879 -4.204 2.085 1.00 88.94 108 GLY A C 1
ATOM 834 O O . GLY A 1 108 ? 16.307 -3.255 1.427 1.00 88.94 108 GLY A O 1
ATOM 835 N N . GLU A 1 109 ? 15.751 -5.438 1.604 1.00 90.44 109 GLU A N 1
ATOM 836 C CA . GLU A 1 109 ? 16.262 -5.878 0.299 1.00 90.44 109 GLU A CA 1
ATOM 837 C C . GLU A 1 109 ? 15.157 -6.057 -0.746 1.00 90.44 109 GLU A C 1
ATOM 839 O O . GLU A 1 109 ? 15.438 -6.292 -1.922 1.00 90.44 109 GLU A O 1
ATOM 844 N N . ASP A 1 110 ? 13.899 -5.917 -0.325 1.00 96.81 110 ASP A N 1
ATOM 845 C CA . ASP A 1 110 ? 12.752 -6.074 -1.204 1.00 96.81 110 ASP A CA 1
ATOM 846 C C . ASP A 1 110 ? 12.716 -5.004 -2.301 1.00 96.81 110 ASP A C 1
ATOM 848 O O . ASP A 1 110 ? 13.236 -3.885 -2.196 1.00 96.81 110 ASP A O 1
ATOM 852 N N . GLU A 1 111 ? 12.039 -5.351 -3.384 1.00 96.88 111 GLU A N 1
ATOM 853 C CA . GLU A 1 111 ? 11.632 -4.394 -4.395 1.00 96.88 111 GLU A CA 1
ATOM 854 C C . GLU A 1 111 ? 10.167 -4.030 -4.199 1.00 96.88 111 GLU A C 1
ATOM 856 O O . GLU A 1 111 ? 9.385 -4.766 -3.606 1.00 96.88 111 GLU A O 1
ATOM 861 N N . VAL A 1 112 ? 9.790 -2.869 -4.714 1.00 97.44 112 VAL A N 1
ATOM 862 C CA . VAL A 1 112 ? 8.411 -2.399 -4.716 1.00 97.44 112 VAL A CA 1
ATOM 863 C C . VAL A 1 112 ? 8.001 -2.064 -6.135 1.00 97.44 112 VAL A C 1
ATOM 865 O O . VAL A 1 112 ? 8.790 -1.536 -6.927 1.00 97.44 112 VAL A O 1
ATOM 868 N N . MET A 1 113 ? 6.752 -2.372 -6.450 1.00 97.38 113 MET A N 1
ATOM 869 C CA . MET A 1 113 ? 6.121 -2.079 -7.723 1.00 97.38 113 MET A CA 1
ATOM 870 C C . MET A 1 113 ? 4.902 -1.194 -7.489 1.00 97.38 113 MET A C 1
ATOM 872 O O . MET A 1 113 ? 4.057 -1.509 -6.653 1.00 97.38 113 MET A O 1
ATOM 876 N N . LEU A 1 114 ? 4.809 -0.094 -8.233 1.00 97.38 114 LEU A N 1
ATOM 877 C CA . LEU A 1 114 ? 3.633 0.779 -8.243 1.00 97.38 114 LEU A CA 1
ATOM 878 C C . LEU A 1 114 ? 2.989 0.722 -9.618 1.00 97.38 114 LEU A C 1
ATOM 880 O O . LEU A 1 114 ? 3.693 0.869 -10.620 1.00 97.38 114 LEU A O 1
ATOM 884 N N . PHE A 1 115 ? 1.671 0.560 -9.646 1.00 95.88 115 PHE A N 1
ATOM 885 C CA . PHE A 1 115 ? 0.866 0.518 -10.863 1.00 95.88 115 PHE A CA 1
ATOM 886 C C . PHE A 1 115 ? -0.054 1.728 -10.916 1.00 95.88 115 PHE A C 1
ATOM 888 O O . PHE A 1 115 ? -0.706 2.043 -9.921 1.00 95.88 115 PHE A O 1
ATOM 895 N N . SER A 1 116 ? -0.112 2.395 -12.065 1.00 95.56 116 SER A N 1
ATOM 896 C CA . SER A 1 116 ? -1.022 3.511 -12.303 1.00 95.56 116 SER A CA 1
ATOM 897 C C . SER A 1 116 ? -2.257 3.106 -13.105 1.00 95.56 116 SER A C 1
ATOM 899 O O . SER A 1 116 ? -2.262 2.073 -13.783 1.00 95.56 116 SER A O 1
ATOM 901 N N . ALA A 1 117 ? -3.300 3.933 -13.039 1.00 93.00 117 ALA A N 1
ATOM 902 C CA . ALA A 1 117 ? -4.540 3.739 -13.783 1.00 93.00 117 ALA A CA 1
ATOM 903 C C . ALA A 1 117 ? -4.306 3.774 -15.304 1.00 93.00 117 ALA A C 1
ATOM 905 O O . ALA A 1 117 ? -4.934 3.016 -16.045 1.00 93.00 117 ALA A O 1
ATOM 906 N N . GLU A 1 118 ? -3.349 4.572 -15.783 1.00 90.94 118 GLU A N 1
ATOM 907 C CA . GLU A 1 118 ? -2.926 4.580 -17.194 1.00 90.94 118 GLU A CA 1
ATOM 908 C C . GLU A 1 118 ? -2.033 3.385 -17.593 1.00 90.94 118 GLU A C 1
ATOM 910 O O . GLU A 1 118 ? -1.451 3.356 -18.683 1.00 90.94 118 GLU A O 1
ATOM 915 N N . GLY A 1 119 ? -1.881 2.388 -16.717 1.00 88.88 119 GLY A N 1
ATOM 916 C CA . GLY A 1 119 ? -1.086 1.192 -16.987 1.00 88.88 119 GLY A CA 1
ATOM 917 C C . GLY A 1 119 ? 0.423 1.443 -16.964 1.00 88.88 119 GLY A C 1
ATOM 918 O O . GLY A 1 119 ? 1.185 0.687 -17.580 1.00 88.88 119 GLY A O 1
ATOM 919 N N . LYS A 1 120 ? 0.880 2.500 -16.276 1.00 92.06 120 LYS A N 1
ATOM 920 C CA . LYS A 1 120 ? 2.306 2.698 -15.989 1.00 92.06 120 LYS A CA 1
ATOM 921 C C . LYS A 1 120 ? 2.718 1.831 -14.815 1.00 92.06 120 LYS A C 1
ATOM 923 O O . LYS A 1 120 ? 1.978 1.676 -13.848 1.00 92.06 120 LYS A O 1
ATOM 928 N N . VAL A 1 121 ? 3.934 1.307 -14.882 1.00 94.81 121 VAL A N 1
ATOM 929 C CA . VAL A 1 121 ? 4.557 0.578 -13.780 1.00 94.81 121 VAL A CA 1
ATOM 930 C C . VAL A 1 121 ? 5.947 1.122 -13.502 1.00 94.81 121 VAL A C 1
ATOM 932 O O . VAL A 1 121 ? 6.725 1.378 -14.425 1.00 94.81 121 VAL A O 1
ATOM 935 N N . VAL A 1 122 ? 6.296 1.265 -12.230 1.00 96.56 122 VAL A N 1
ATOM 936 C CA . VAL A 1 122 ? 7.690 1.432 -11.810 1.00 96.56 122 VAL A CA 1
ATOM 937 C C . VAL A 1 122 ? 8.034 0.333 -10.819 1.00 96.56 122 VAL A C 1
ATOM 939 O O . VAL A 1 122 ? 7.239 0.039 -9.933 1.00 96.56 122 VAL A O 1
ATOM 942 N N . ARG A 1 123 ? 9.214 -0.265 -10.980 1.00 96.81 123 ARG A N 1
ATOM 943 C CA . ARG A 1 123 ? 9.780 -1.267 -10.077 1.00 96.81 123 ARG A CA 1
ATOM 944 C C . ARG A 1 123 ? 11.128 -0.766 -9.589 1.00 96.81 123 ARG A C 1
ATOM 946 O O . ARG A 1 123 ? 11.969 -0.437 -10.423 1.00 96.81 123 ARG A O 1
ATOM 953 N N . PHE A 1 124 ? 11.335 -0.684 -8.282 1.00 97.44 124 PHE A N 1
ATOM 954 C CA . PHE A 1 124 ? 12.589 -0.198 -7.704 1.00 97.44 124 PHE A CA 1
ATOM 955 C C . PHE A 1 124 ? 12.878 -0.852 -6.352 1.00 97.44 124 PHE A C 1
ATOM 957 O O . PHE A 1 124 ? 11.964 -1.292 -5.662 1.00 97.44 124 PHE A O 1
ATOM 964 N N . LYS A 1 125 ? 14.154 -0.884 -5.954 1.00 97.62 125 LYS A N 1
ATOM 965 C CA . LYS A 1 125 ? 14.572 -1.394 -4.640 1.00 97.62 125 LYS A CA 1
ATOM 966 C C . LYS A 1 125 ? 14.108 -0.484 -3.512 1.00 97.62 125 LYS A C 1
ATOM 968 O O . LYS A 1 125 ? 14.291 0.738 -3.581 1.00 97.62 125 LYS A O 1
ATOM 973 N N . GLU A 1 126 ? 13.589 -1.066 -2.440 1.00 97.25 126 GLU A N 1
ATOM 974 C CA . GLU A 1 126 ? 13.095 -0.312 -1.289 1.00 97.25 126 GLU A CA 1
ATOM 975 C C . GLU A 1 126 ? 14.208 0.427 -0.528 1.00 97.25 126 GLU A C 1
ATOM 977 O O . GLU A 1 126 ? 13.949 1.447 0.117 1.00 97.25 126 GLU A O 1
ATOM 982 N N . SER A 1 127 ? 15.464 -0.007 -0.671 1.00 96.31 127 SER A N 1
ATOM 983 C CA . SER A 1 127 ? 16.659 0.682 -0.165 1.00 96.31 127 SER A CA 1
ATOM 984 C C . SER A 1 127 ? 16.869 2.076 -0.774 1.00 96.31 127 SER A C 1
ATOM 986 O O . SER A 1 127 ? 17.494 2.934 -0.153 1.00 96.31 127 SER A O 1
ATOM 988 N N . SER A 1 128 ? 16.270 2.370 -1.936 1.00 96.00 128 SER A N 1
ATOM 989 C CA . SER A 1 128 ? 16.268 3.719 -2.533 1.00 96.00 128 SER A CA 1
ATOM 990 C C . SER A 1 128 ? 15.338 4.723 -1.826 1.00 96.00 128 SER A C 1
ATOM 992 O O . SER A 1 128 ? 15.323 5.916 -2.168 1.00 96.00 128 SER A O 1
ATOM 994 N N . VAL A 1 129 ? 14.555 4.253 -0.848 1.00 97.12 129 VAL A N 1
ATOM 995 C CA . VAL A 1 129 ? 13.668 5.045 0.008 1.00 97.12 129 VAL A CA 1
ATOM 996 C C . VAL A 1 129 ? 14.161 4.937 1.448 1.00 97.12 129 VAL A C 1
ATOM 998 O O . VAL A 1 129 ? 14.149 3.864 2.050 1.00 97.12 129 VAL A O 1
ATOM 1001 N N . ARG A 1 130 ? 14.582 6.063 2.031 1.00 95.81 130 ARG A N 1
ATOM 1002 C CA . ARG A 1 130 ? 14.997 6.102 3.440 1.00 95.81 130 ARG A CA 1
ATOM 1003 C C . ARG A 1 130 ? 13.810 5.854 4.373 1.00 95.81 130 ARG A C 1
ATOM 1005 O O . ARG A 1 130 ? 12.694 6.287 4.082 1.00 95.81 130 ARG A O 1
ATOM 1012 N N . ALA A 1 131 ? 14.066 5.211 5.509 1.00 96.50 131 ALA A N 1
ATOM 1013 C CA . ALA A 1 131 ? 13.080 5.117 6.578 1.00 96.50 131 ALA A CA 1
ATOM 1014 C C . ALA A 1 131 ? 12.824 6.504 7.196 1.00 96.50 131 ALA A C 1
ATOM 1016 O O . ALA A 1 131 ? 13.740 7.317 7.332 1.00 96.50 131 ALA A O 1
ATOM 1017 N N . MET A 1 132 ? 11.569 6.788 7.532 1.00 95.88 132 MET A N 1
ATOM 1018 C CA . MET A 1 132 ? 11.120 8.060 8.101 1.00 95.88 132 MET A CA 1
ATOM 1019 C C . MET A 1 132 ? 10.083 7.816 9.199 1.00 95.88 132 MET A C 1
ATOM 1021 O O . MET A 1 132 ? 9.328 6.844 9.144 1.00 95.88 132 MET A O 1
ATOM 1025 N N . GLY A 1 133 ? 10.003 8.732 10.166 1.00 94.44 133 GLY A N 1
ATOM 1026 C CA . GLY A 1 133 ? 9.015 8.671 11.245 1.00 94.44 133 GLY A CA 1
ATOM 1027 C C . GLY A 1 133 ? 7.572 8.891 10.769 1.00 94.44 133 GLY A C 1
ATOM 1028 O O . GLY A 1 133 ? 7.314 9.400 9.672 1.00 94.44 133 GLY A O 1
ATOM 1029 N N . CYS A 1 134 ? 6.603 8.542 11.615 1.00 92.69 134 CYS A N 1
ATOM 1030 C CA . CYS A 1 134 ? 5.175 8.536 11.279 1.00 92.69 134 CYS A CA 1
ATOM 1031 C C . CYS A 1 134 ? 4.595 9.908 10.863 1.00 92.69 134 CYS A C 1
ATOM 1033 O O . CYS A 1 134 ? 3.806 9.975 9.926 1.00 92.69 134 CYS A O 1
ATOM 1035 N N . ASN A 1 135 ? 5.028 11.023 11.459 1.00 92.19 135 ASN A N 1
ATOM 1036 C CA . ASN A 1 135 ? 4.458 12.353 11.179 1.00 92.19 135 ASN A CA 1
ATOM 1037 C C . ASN A 1 135 ? 5.135 13.075 9.992 1.00 92.19 135 ASN A C 1
ATOM 1039 O O . ASN A 1 135 ? 5.525 14.236 10.080 1.00 92.19 135 ASN A O 1
ATOM 1043 N N . THR A 1 136 ? 5.346 12.354 8.890 1.00 95.81 136 THR A N 1
ATOM 1044 C CA . THR A 1 136 ? 6.013 12.855 7.674 1.00 95.81 136 THR A CA 1
ATOM 1045 C C . THR A 1 136 ? 5.254 12.430 6.419 1.00 95.81 136 THR A C 1
ATOM 1047 O O . THR A 1 136 ? 4.522 11.435 6.448 1.00 95.81 136 THR A O 1
ATOM 1050 N N . THR A 1 137 ? 5.430 13.180 5.329 1.00 95.62 137 THR A N 1
ATOM 1051 C CA . THR A 1 137 ? 4.674 13.002 4.077 1.00 95.62 137 THR A CA 1
ATOM 1052 C C . THR A 1 137 ? 5.170 11.843 3.220 1.00 95.62 137 THR A C 1
ATOM 1054 O O . THR A 1 137 ? 4.359 11.107 2.684 1.00 95.62 137 THR A O 1
ATOM 1057 N N . GLY A 1 138 ? 6.482 11.630 3.105 1.00 96.88 138 GLY A N 1
ATOM 1058 C CA . GLY A 1 138 ? 7.026 10.632 2.182 1.00 96.88 138 GLY A CA 1
ATOM 1059 C C . GLY A 1 138 ? 7.938 11.236 1.119 1.00 96.88 138 GLY A C 1
ATOM 1060 O O . GLY A 1 138 ? 8.329 12.401 1.192 1.00 96.88 138 GLY A O 1
ATOM 1061 N N . VAL A 1 139 ? 8.287 10.423 0.128 1.00 98.00 139 VAL A N 1
ATOM 1062 C CA . VAL A 1 139 ? 9.043 10.819 -1.066 1.00 98.00 139 VAL A CA 1
ATOM 1063 C C . VAL A 1 139 ? 8.330 10.310 -2.313 1.00 98.00 139 VAL A C 1
ATOM 1065 O O . VAL A 1 139 ? 7.556 9.364 -2.255 1.00 98.00 139 VAL A O 1
ATOM 1068 N N . ARG A 1 140 ? 8.610 10.894 -3.477 1.00 98.12 140 ARG A N 1
ATOM 1069 C CA . ARG A 1 140 ? 8.017 10.422 -4.735 1.00 98.12 140 ARG A CA 1
ATOM 1070 C C . ARG A 1 140 ? 8.540 9.030 -5.120 1.00 98.12 140 ARG A C 1
ATOM 1072 O O . ARG A 1 140 ? 9.758 8.841 -5.240 1.00 98.12 140 ARG A O 1
ATOM 1079 N N . GLY A 1 141 ? 7.617 8.097 -5.357 1.00 97.44 141 GLY A N 1
ATOM 1080 C CA . GLY A 1 141 ? 7.875 6.734 -5.833 1.00 97.44 141 GLY A CA 1
ATOM 1081 C C . GLY A 1 141 ? 7.724 6.591 -7.348 1.00 97.44 141 GLY A C 1
ATOM 1082 O O . GLY A 1 141 ? 8.597 6.015 -7.993 1.00 97.44 141 GLY A O 1
ATOM 1083 N N . ILE A 1 142 ? 6.690 7.201 -7.934 1.00 97.44 142 ILE A N 1
ATOM 1084 C CA . ILE A 1 142 ? 6.447 7.255 -9.385 1.00 97.44 142 ILE A CA 1
ATOM 1085 C C . ILE A 1 142 ? 6.115 8.690 -9.808 1.00 97.44 142 ILE A C 1
ATOM 1087 O O . ILE A 1 142 ? 5.556 9.463 -9.031 1.00 97.44 142 ILE A O 1
ATOM 1091 N N . ARG A 1 143 ? 6.504 9.085 -11.023 1.00 96.38 143 ARG A N 1
ATOM 1092 C CA . ARG A 1 143 ? 6.080 10.355 -11.622 1.00 96.38 143 ARG A CA 1
ATOM 1093 C C . ARG A 1 143 ? 4.872 10.100 -12.516 1.00 96.38 143 ARG A C 1
ATOM 1095 O O . ARG A 1 143 ? 5.027 9.521 -13.585 1.00 96.38 143 ARG A O 1
ATOM 1102 N N . LEU A 1 144 ? 3.712 10.562 -12.076 1.00 95.00 144 LEU A N 1
ATOM 1103 C CA . LEU A 1 144 ? 2.452 10.422 -12.798 1.00 95.00 144 LEU A CA 1
ATOM 1104 C C . LEU A 1 144 ? 2.294 11.505 -13.874 1.00 95.00 144 LEU A C 1
ATOM 1106 O O . LEU A 1 144 ? 2.917 12.572 -13.795 1.00 95.00 144 LEU A O 1
ATOM 1110 N N . GLY A 1 145 ? 1.501 11.187 -14.898 1.00 93.12 145 GLY A N 1
ATOM 1111 C CA . GLY A 1 145 ? 0.980 12.158 -15.857 1.00 93.12 145 GLY A CA 1
ATOM 1112 C C . GLY A 1 145 ? -0.135 13.012 -15.249 1.00 93.12 145 GLY A C 1
ATOM 1113 O O . GLY A 1 145 ? -0.508 12.838 -14.091 1.00 93.12 145 GLY A O 1
ATOM 1114 N N . GLU A 1 146 ? -0.656 13.953 -16.029 1.00 93.06 146 GLU A N 1
ATOM 1115 C CA . GLU A 1 146 ? -1.822 14.741 -15.626 1.00 93.06 146 GLU A CA 1
ATOM 1116 C C . GLU A 1 146 ? -3.063 13.840 -15.553 1.00 93.06 146 GLU A C 1
ATOM 1118 O O . GLU A 1 146 ? -3.342 13.104 -16.492 1.00 93.06 146 GLU A O 1
ATOM 1123 N N . GLY A 1 147 ? -3.777 13.857 -14.423 1.00 92.62 147 GLY A N 1
ATOM 1124 C CA . GLY A 1 147 ? -4.973 13.032 -14.200 1.00 92.62 147 GLY A CA 1
ATOM 1125 C C . GLY A 1 147 ? -4.718 11.553 -13.866 1.00 92.62 147 GLY A C 1
ATOM 1126 O O . GLY A 1 147 ? -5.646 10.870 -13.433 1.00 92.62 147 GLY A O 1
ATOM 1127 N N . ASP A 1 148 ? -3.484 11.057 -14.005 1.00 95.31 148 ASP A N 1
ATOM 1128 C CA . ASP A 1 148 ? -3.121 9.685 -13.633 1.00 95.31 148 ASP A CA 1
ATOM 1129 C C . ASP A 1 148 ? -2.956 9.540 -12.109 1.00 95.31 148 ASP A C 1
ATOM 1131 O O . ASP A 1 148 ? -2.628 10.492 -11.395 1.00 95.31 148 ASP A O 1
ATOM 1135 N N . LYS A 1 149 ? -3.165 8.324 -11.604 1.00 96.56 149 LYS A N 1
ATOM 1136 C CA . LYS A 1 149 ? -3.044 7.978 -10.183 1.00 96.56 149 LYS A CA 1
ATOM 1137 C C . LYS A 1 149 ? -2.536 6.561 -9.998 1.00 96.56 149 LYS A C 1
ATOM 1139 O O . LYS A 1 149 ? -2.792 5.687 -10.823 1.00 96.56 149 LYS A O 1
ATOM 1144 N N . VAL A 1 150 ? -1.850 6.317 -8.890 1.00 97.38 150 VAL A N 1
ATOM 1145 C CA . VAL A 1 150 ? -1.501 4.964 -8.455 1.00 97.38 150 VAL A CA 1
ATOM 1146 C C . VAL A 1 150 ? -2.765 4.242 -8.004 1.00 97.38 150 VAL A C 1
ATOM 1148 O O . VAL A 1 150 ? -3.563 4.788 -7.244 1.00 97.38 150 VAL A O 1
ATOM 1151 N N . VAL A 1 151 ? -2.926 3.009 -8.473 1.00 96.31 151 VAL A N 1
ATOM 1152 C CA . VAL A 1 151 ? -4.054 2.137 -8.130 1.00 96.31 151 VAL A CA 1
ATOM 1153 C C . VAL A 1 151 ? -3.639 0.985 -7.224 1.00 96.31 151 VAL A C 1
ATOM 1155 O O . VAL A 1 151 ? -4.429 0.597 -6.371 1.00 96.31 151 VAL A O 1
ATOM 1158 N N . SER A 1 152 ? -2.400 0.491 -7.350 1.00 95.81 152 SER A N 1
ATOM 1159 C CA . SER A 1 152 ? -1.946 -0.678 -6.589 1.00 95.81 152 SER A CA 1
ATOM 1160 C C . SER A 1 152 ? -0.452 -0.622 -6.263 1.00 95.81 152 SER A C 1
ATOM 1162 O O . SER A 1 152 ? 0.362 -0.087 -7.026 1.00 95.81 152 SER A O 1
ATOM 1164 N N . LEU A 1 153 ? -0.101 -1.221 -5.124 1.00 97.50 153 LEU A N 1
ATOM 1165 C CA . LEU A 1 153 ? 1.262 -1.481 -4.668 1.00 97.50 153 LEU A CA 1
ATOM 1166 C C . LEU A 1 153 ? 1.475 -2.994 -4.571 1.00 97.50 153 LEU A C 1
ATOM 1168 O O . LEU A 1 153 ? 0.631 -3.698 -4.025 1.00 97.50 153 LEU A O 1
ATOM 1172 N N . ILE A 1 154 ? 2.609 -3.482 -5.075 1.00 97.06 154 ILE A N 1
ATOM 1173 C CA . ILE A 1 154 ? 3.007 -4.890 -4.976 1.00 97.06 154 ILE A CA 1
ATOM 1174 C C . ILE A 1 154 ? 4.451 -4.979 -4.486 1.00 97.06 154 ILE A C 1
ATOM 1176 O O . ILE A 1 154 ? 5.339 -4.328 -5.039 1.00 97.06 154 ILE A O 1
ATOM 1180 N N . VAL A 1 155 ? 4.692 -5.831 -3.491 1.00 97.06 155 VAL A N 1
ATOM 1181 C CA . VAL A 1 155 ? 6.029 -6.311 -3.120 1.00 97.06 155 VAL A CA 1
ATOM 1182 C C . VAL A 1 155 ? 6.192 -7.708 -3.728 1.00 97.06 155 VAL A C 1
ATOM 1184 O O . VAL A 1 155 ? 5.602 -8.661 -3.209 1.00 97.06 155 VAL A O 1
ATOM 1187 N N . PRO A 1 156 ? 6.895 -7.859 -4.867 1.00 95.19 156 PRO A N 1
ATOM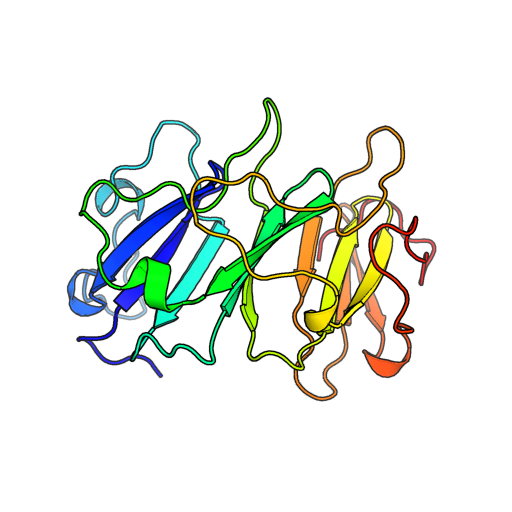 1188 C CA . PRO A 1 156 ? 7.042 -9.153 -5.519 1.00 95.19 156 PRO A CA 1
ATOM 1189 C C . PRO A 1 156 ? 7.825 -10.117 -4.622 1.00 95.19 156 PRO A C 1
ATOM 1191 O O . PRO A 1 156 ? 8.969 -9.853 -4.261 1.00 95.19 156 PRO A O 1
ATOM 1194 N N . ARG A 1 157 ? 7.208 -11.255 -4.290 1.00 92.56 157 ARG A N 1
ATOM 1195 C CA . ARG A 1 157 ? 7.825 -12.350 -3.533 1.00 92.56 157 ARG A CA 1
ATOM 1196 C C . ARG A 1 157 ? 7.727 -13.625 -4.369 1.00 92.56 157 ARG A C 1
ATOM 1198 O O . ARG A 1 157 ? 6.627 -14.033 -4.733 1.00 92.56 157 ARG A O 1
ATOM 1205 N N . GLY A 1 158 ? 8.869 -14.235 -4.677 1.00 90.94 158 GLY A N 1
ATOM 1206 C CA . GLY A 1 158 ? 8.940 -15.411 -5.549 1.00 90.94 158 GLY A CA 1
ATOM 1207 C C . GLY A 1 158 ? 8.796 -15.089 -7.042 1.00 90.94 158 GLY A C 1
ATOM 1208 O O . GLY A 1 158 ? 9.109 -13.987 -7.493 1.00 90.94 158 GLY A O 1
ATOM 1209 N N . ASP A 1 159 ? 8.346 -16.080 -7.806 1.00 90.12 159 ASP A N 1
ATOM 1210 C CA . ASP A 1 159 ? 8.283 -16.112 -9.275 1.00 90.12 159 ASP A CA 1
ATOM 1211 C C . ASP A 1 159 ? 6.853 -16.027 -9.841 1.00 90.12 159 ASP A C 1
ATOM 1213 O O . ASP A 1 159 ? 6.645 -16.129 -11.053 1.00 90.12 159 ASP A O 1
ATOM 1217 N N . GLY A 1 160 ? 5.858 -15.802 -8.977 1.00 91.19 160 GLY A N 1
ATOM 1218 C CA . GLY A 1 160 ? 4.460 -15.654 -9.375 1.00 91.19 160 GLY A CA 1
ATOM 1219 C C . GLY A 1 160 ? 4.256 -14.545 -10.4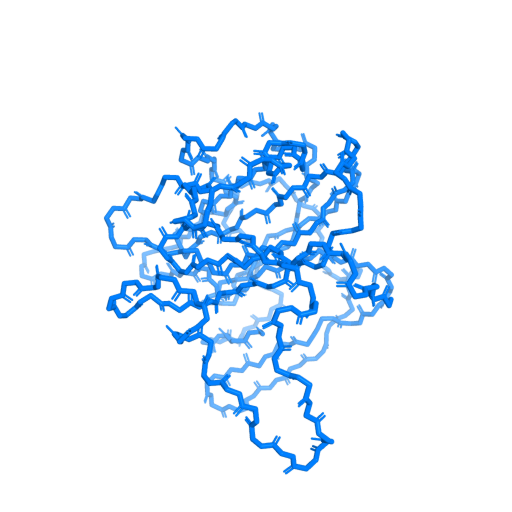12 1.00 91.19 160 GLY A C 1
ATOM 1220 O O . GLY A 1 160 ? 4.909 -13.506 -10.376 1.00 91.19 160 GLY A O 1
ATOM 1221 N N . ALA A 1 161 ? 3.335 -14.751 -11.354 1.00 91.75 161 ALA A N 1
ATOM 1222 C CA . ALA A 1 161 ? 3.021 -13.748 -12.370 1.00 91.75 161 ALA A CA 1
ATOM 1223 C C . ALA A 1 161 ? 2.194 -12.585 -11.795 1.00 91.75 161 ALA A C 1
ATOM 1225 O O . ALA A 1 161 ? 1.333 -12.786 -10.939 1.00 91.75 161 ALA A O 1
ATOM 1226 N N . ILE A 1 162 ? 2.387 -11.382 -12.340 1.00 93.75 162 ILE A N 1
ATOM 1227 C CA . ILE A 1 162 ? 1.524 -10.230 -12.072 1.00 93.75 162 ILE A CA 1
ATOM 1228 C C . ILE A 1 162 ? 0.287 -10.332 -12.959 1.00 93.75 162 ILE A C 1
ATOM 1230 O O . ILE A 1 162 ? 0.398 -10.354 -14.188 1.00 93.75 162 ILE A O 1
ATOM 1234 N N . LEU A 1 163 ? -0.888 -10.383 -12.337 1.00 93.19 163 LEU A N 1
ATOM 1235 C CA . LEU A 1 163 ? -2.174 -10.281 -13.016 1.00 93.19 163 LEU A CA 1
ATOM 1236 C C . LEU A 1 163 ? -2.630 -8.825 -12.986 1.00 93.19 163 LEU A C 1
ATOM 1238 O O . LEU A 1 163 ? -2.647 -8.224 -11.926 1.00 93.19 163 LEU A O 1
ATOM 1242 N N . THR A 1 164 ? -3.011 -8.267 -14.129 1.00 91.38 164 THR A N 1
ATOM 1243 C CA . THR A 1 164 ? -3.618 -6.931 -14.215 1.00 91.38 164 THR A CA 1
ATOM 1244 C C . THR A 1 164 ? -4.974 -7.042 -14.890 1.00 91.38 164 THR A C 1
ATOM 1246 O O . THR A 1 164 ? -5.069 -7.745 -15.901 1.00 91.38 164 THR A O 1
ATOM 1249 N N . ALA A 1 165 ? -5.982 -6.325 -14.402 1.00 91.69 165 ALA A N 1
ATOM 1250 C CA . ALA A 1 165 ? -7.301 -6.226 -15.018 1.00 91.69 165 ALA A CA 1
ATOM 1251 C C . ALA A 1 165 ? -7.608 -4.771 -15.414 1.00 91.69 165 ALA A C 1
ATOM 1253 O O . ALA A 1 165 ? -6.864 -3.854 -15.081 1.00 91.69 165 ALA A O 1
ATOM 1254 N N . THR A 1 166 ? -8.680 -4.534 -16.162 1.00 90.00 166 THR A N 1
ATOM 1255 C CA . THR A 1 166 ? -9.174 -3.193 -16.489 1.00 90.00 166 THR A CA 1
ATOM 1256 C C . THR A 1 166 ? -10.651 -3.082 -16.154 1.00 90.00 166 THR A C 1
ATOM 1258 O O . THR A 1 166 ? -11.348 -4.088 -16.012 1.00 90.00 166 THR A O 1
ATOM 1261 N N . GLN A 1 167 ? -11.150 -1.849 -16.082 1.00 88.75 167 GLN A N 1
ATOM 1262 C CA . GLN A 1 167 ? -12.564 -1.571 -15.794 1.00 88.75 167 GLN A CA 1
ATOM 1263 C C . GLN A 1 167 ? -13.542 -2.252 -16.769 1.00 88.75 167 GLN A C 1
ATOM 1265 O O . GLN A 1 167 ? -14.672 -2.545 -16.394 1.00 88.75 167 GLN A O 1
ATOM 1270 N N . ASN A 1 168 ? -13.101 -2.554 -17.995 1.00 89.69 168 ASN A N 1
ATOM 1271 C CA . ASN A 1 168 ? -13.920 -3.190 -19.031 1.00 89.69 168 ASN A CA 1
ATOM 1272 C C . ASN A 1 168 ? -13.761 -4.722 -19.078 1.00 89.69 168 ASN A C 1
ATOM 1274 O O . ASN A 1 168 ? -14.160 -5.351 -20.055 1.00 89.69 168 ASN A O 1
ATOM 1278 N N . GLY A 1 169 ? -13.144 -5.332 -18.061 1.00 88.69 169 GLY A N 1
ATOM 1279 C CA . GLY A 1 169 ? -13.027 -6.789 -17.947 1.00 88.69 169 GLY A CA 1
ATOM 1280 C C . GLY A 1 169 ? -11.898 -7.421 -18.766 1.00 88.69 169 GLY A C 1
ATOM 1281 O O . GLY A 1 169 ? -11.817 -8.646 -18.840 1.00 88.69 169 GLY A O 1
ATOM 1282 N N . TYR A 1 170 ? -10.997 -6.627 -19.352 1.00 88.94 170 TYR A N 1
ATOM 1283 C CA . TYR A 1 170 ? -9.780 -7.162 -19.966 1.00 88.94 170 TYR A CA 1
ATOM 1284 C C . TYR A 1 170 ? -8.730 -7.418 -18.896 1.00 88.94 170 TYR A C 1
ATOM 1286 O O . TYR A 1 170 ? -8.545 -6.600 -18.001 1.00 88.94 170 TYR A O 1
ATOM 1294 N N . GLY A 1 171 ? -7.985 -8.512 -19.011 1.00 90.00 171 GLY A N 1
ATOM 1295 C CA . GLY A 1 171 ? -6.878 -8.778 -18.108 1.00 90.00 171 GLY A CA 1
ATOM 1296 C C . GLY A 1 171 ? -5.783 -9.602 -18.754 1.00 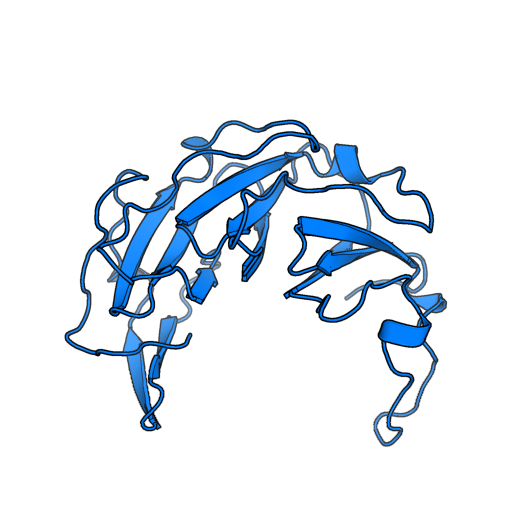90.00 171 GLY A C 1
ATOM 1297 O O . GLY A 1 171 ? -5.986 -10.254 -19.777 1.00 90.00 171 GLY A O 1
ATOM 1298 N N . LYS A 1 172 ? -4.597 -9.553 -18.156 1.00 88.56 172 LYS A N 1
ATOM 1299 C CA . LYS A 1 172 ? -3.451 -10.356 -18.579 1.00 88.56 172 LYS A CA 1
ATOM 1300 C C . LYS A 1 172 ? -2.613 -10.774 -17.384 1.00 88.56 172 LYS A C 1
ATOM 1302 O O . LYS A 1 172 ? -2.659 -10.138 -16.334 1.00 88.56 172 LYS A O 1
ATOM 1307 N N . ARG A 1 173 ? -1.803 -11.810 -17.582 1.00 93.38 173 ARG A N 1
ATOM 1308 C CA . ARG A 1 173 ? -0.730 -12.197 -16.664 1.00 93.38 173 ARG A CA 1
ATOM 1309 C C . ARG A 1 173 ? 0.608 -11.960 -17.345 1.00 93.38 173 ARG A C 1
ATOM 1311 O O . ARG A 1 173 ? 0.749 -12.261 -18.524 1.00 93.38 173 ARG A O 1
ATOM 1318 N N . THR A 1 174 ? 1.557 -11.371 -16.636 1.00 92.00 174 THR A N 1
ATOM 1319 C CA . THR A 1 174 ? 2.916 -11.088 -17.122 1.00 92.00 174 THR A CA 1
ATOM 1320 C C . THR A 1 174 ? 3.899 -11.551 -16.052 1.00 92.00 174 THR A C 1
ATOM 1322 O O . THR A 1 174 ? 3.657 -11.307 -14.867 1.00 92.00 174 THR A O 1
ATOM 1325 N N . ALA A 1 175 ? 4.971 -12.251 -16.424 1.00 93.56 175 ALA A N 1
ATOM 1326 C CA . ALA A 1 175 ? 5.921 -12.743 -15.431 1.00 93.56 175 ALA A CA 1
ATOM 1327 C C . ALA A 1 175 ? 6.616 -11.567 -14.727 1.00 93.56 175 ALA A C 1
ATOM 1329 O O . ALA A 1 175 ? 6.940 -10.563 -15.362 1.00 93.56 175 ALA A O 1
ATOM 1330 N N . VAL A 1 176 ? 6.894 -11.684 -13.422 1.00 93.00 176 VAL A N 1
ATOM 1331 C CA . VAL A 1 176 ? 7.590 -10.624 -12.662 1.00 93.00 176 VAL A CA 1
ATOM 1332 C C . VAL A 1 176 ? 8.943 -10.278 -13.294 1.00 93.00 176 VAL A C 1
ATOM 1334 O O . VAL A 1 176 ? 9.325 -9.111 -13.318 1.00 93.00 176 VAL A O 1
ATOM 1337 N N . ALA A 1 177 ? 9.649 -11.259 -13.862 1.00 91.06 177 ALA A N 1
ATOM 1338 C CA . ALA A 1 177 ? 10.933 -11.058 -14.537 1.00 91.06 177 ALA A CA 1
ATOM 1339 C C . ALA A 1 177 ? 10.861 -10.116 -15.758 1.00 91.06 177 ALA A C 1
ATOM 1341 O O . ALA A 1 177 ? 11.855 -9.476 -16.092 1.00 91.06 177 ALA A O 1
ATOM 1342 N N . GLU A 1 178 ? 9.695 -9.980 -16.395 1.00 90.25 178 GLU A N 1
ATOM 1343 C CA . GLU A 1 178 ? 9.498 -9.078 -17.539 1.00 90.25 178 GLU A CA 1
ATOM 1344 C C . GLU A 1 178 ? 9.359 -7.606 -17.119 1.00 90.25 178 GLU A C 1
ATOM 1346 O O . GLU A 1 178 ? 9.427 -6.709 -17.960 1.00 90.25 178 GLU A O 1
ATOM 1351 N N . TYR A 1 179 ? 9.180 -7.330 -15.824 1.00 91.81 179 TYR A N 1
ATOM 1352 C CA . TYR A 1 179 ? 9.154 -5.974 -15.286 1.00 91.81 179 TYR A CA 1
ATOM 1353 C C . TYR A 1 179 ? 10.572 -5.554 -14.890 1.00 91.81 179 TYR A C 1
ATOM 1355 O O . TYR A 1 179 ? 11.062 -5.998 -13.847 1.00 91.81 179 TYR A O 1
ATOM 1363 N N . PRO A 1 180 ? 11.247 -4.683 -15.661 1.00 92.19 180 PRO A N 1
ATOM 1364 C CA . PRO A 1 180 ? 12.625 -4.328 -15.365 1.00 92.19 180 PRO A CA 1
ATOM 1365 C C . PRO A 1 180 ? 12.701 -3.419 -14.137 1.00 92.19 180 PRO A C 1
ATOM 1367 O O . PRO A 1 180 ? 11.947 -2.450 -14.012 1.00 92.19 180 PRO A O 1
ATOM 1370 N N . THR A 1 181 ? 13.673 -3.680 -13.268 1.00 94.38 181 THR A N 1
ATOM 1371 C CA . THR A 1 181 ? 14.008 -2.774 -12.168 1.00 94.38 181 THR A CA 1
ATOM 1372 C C . THR A 1 181 ? 14.602 -1.478 -12.726 1.00 94.38 181 THR A C 1
ATOM 1374 O O . THR A 1 181 ? 15.511 -1.486 -13.561 1.00 94.38 181 THR A O 1
ATOM 1377 N N . LYS A 1 182 ? 14.067 -0.340 -12.282 1.00 92.88 182 LYS A N 1
ATOM 1378 C CA . LYS A 1 182 ? 14.468 1.020 -12.664 1.00 92.88 182 LYS A CA 1
ATOM 1379 C C . LYS A 1 182 ? 14.640 1.887 -11.416 1.00 92.88 182 LYS A C 1
ATOM 1381 O O . LYS A 1 182 ? 14.369 1.472 -10.293 1.00 92.88 182 LYS A O 1
ATOM 1386 N N . SER A 1 183 ? 15.081 3.125 -11.618 1.00 93.31 183 SER A N 1
ATOM 1387 C CA . SER A 1 183 ? 15.079 4.132 -10.559 1.00 93.31 183 SER A CA 1
ATOM 1388 C C . SER A 1 183 ? 13.652 4.571 -10.223 1.00 93.31 183 SER A C 1
ATOM 1390 O O . SER A 1 183 ? 12.796 4.705 -11.108 1.00 93.31 183 SER A O 1
ATOM 1392 N N . ARG A 1 184 ? 13.415 4.865 -8.942 1.00 94.25 184 ARG A N 1
ATOM 1393 C CA . ARG A 1 184 ? 12.182 5.514 -8.476 1.00 94.25 184 ARG A CA 1
ATOM 1394 C C . ARG A 1 184 ? 12.004 6.910 -9.080 1.00 94.25 184 ARG A C 1
ATOM 1396 O O . ARG A 1 184 ? 12.941 7.496 -9.620 1.00 94.25 184 ARG A O 1
ATOM 1403 N N . ALA A 1 185 ? 10.806 7.468 -8.922 1.00 93.50 185 ALA A N 1
ATOM 1404 C CA . ALA A 1 185 ? 10.408 8.802 -9.384 1.00 93.50 185 ALA A CA 1
ATOM 1405 C C . ALA A 1 185 ? 10.549 9.022 -10.905 1.00 93.50 185 ALA A C 1
ATOM 1407 O O . ALA A 1 185 ? 10.537 10.159 -11.384 1.00 93.50 185 ALA A O 1
ATOM 1408 N N . THR A 1 186 ? 10.647 7.936 -11.671 1.00 93.19 186 THR A N 1
ATOM 1409 C CA . THR A 1 186 ? 10.580 7.938 -13.134 1.00 93.19 186 THR A CA 1
ATOM 1410 C C . THR A 1 186 ? 9.121 7.865 -13.594 1.00 93.19 186 THR A C 1
ATOM 1412 O O . THR A 1 186 ? 8.224 7.600 -12.794 1.00 93.19 186 THR A O 1
ATOM 1415 N N . LYS A 1 187 ? 8.862 8.108 -14.887 1.00 87.19 187 LYS A N 1
ATOM 1416 C CA . LYS A 1 187 ? 7.506 8.058 -15.477 1.00 87.19 187 LYS A CA 1
ATOM 1417 C C . LYS A 1 187 ? 6.896 6.644 -15.541 1.00 87.19 187 LYS A C 1
ATOM 1419 O O . LYS A 1 187 ? 5.773 6.484 -16.003 1.00 87.19 187 LYS A O 1
ATOM 1424 N N . GLY A 1 188 ? 7.642 5.625 -15.114 1.00 80.12 188 GLY A N 1
ATOM 1425 C CA . GLY A 1 188 ? 7.275 4.230 -15.303 1.00 80.12 188 GLY A CA 1
ATOM 1426 C C . GLY A 1 188 ? 7.349 3.785 -16.766 1.00 80.12 188 GLY A C 1
ATOM 1427 O O . GLY A 1 188 ? 7.510 4.580 -17.695 1.00 80.12 188 GLY A O 1
ATOM 1428 N N . LEU A 1 189 ? 7.267 2.479 -16.962 1.00 83.75 189 LEU A N 1
ATOM 1429 C CA . LEU A 1 189 ? 7.161 1.843 -18.268 1.00 83.75 189 LEU A CA 1
ATOM 1430 C C . LEU A 1 189 ? 5.706 1.461 -18.517 1.00 83.75 189 LEU A C 1
ATOM 1432 O O . LEU A 1 189 ? 4.945 1.255 -17.576 1.00 83.75 189 LEU A O 1
ATOM 1436 N N . SER A 1 190 ? 5.330 1.338 -19.784 1.00 79.00 190 SER A N 1
ATOM 1437 C CA . SER A 1 190 ? 4.059 0.729 -20.176 1.00 79.00 190 SER A CA 1
ATOM 1438 C C . SER A 1 190 ? 4.346 -0.689 -20.671 1.00 79.00 190 SER A C 1
ATOM 1440 O O . SER A 1 190 ? 4.644 -0.852 -21.852 1.00 79.00 190 SER A O 1
ATOM 1442 N N . PRO A 1 191 ? 4.289 -1.719 -19.808 1.00 58.97 191 PRO A N 1
ATOM 1443 C CA . PRO A 1 191 ? 4.505 -3.112 -20.212 1.00 58.97 191 PRO A CA 1
ATOM 1444 C C . PRO A 1 191 ? 3.382 -3.639 -21.122 1.00 58.97 191 PRO A C 1
ATOM 1446 O O . PRO A 1 191 ? 3.468 -4.743 -21.650 1.00 58.97 191 PRO A O 1
ATOM 1449 N N . SER A 1 192 ? 2.293 -2.886 -21.293 1.00 56.12 192 SER A N 1
ATOM 1450 C CA . SER A 1 192 ? 1.220 -3.169 -22.248 1.00 56.12 192 SER A CA 1
ATOM 1451 C C . SER A 1 192 ? 0.389 -1.927 -22.527 1.00 56.12 192 SER A C 1
ATOM 1453 O O . SER A 1 192 ? 0.248 -1.061 -21.668 1.00 56.12 192 SER A O 1
ATOM 1455 N N . ARG A 1 193 ? -0.235 -1.888 -23.704 1.00 58.41 193 ARG A N 1
ATOM 1456 C CA . ARG A 1 193 ? -1.205 -0.865 -24.109 1.00 58.41 193 ARG A CA 1
ATOM 1457 C C . ARG A 1 193 ? -2.597 -1.191 -23.536 1.00 58.41 193 ARG A C 1
ATOM 1459 O O . ARG A 1 193 ? -3.522 -1.466 -24.287 1.00 58.41 193 ARG A O 1
ATOM 1466 N N . LEU A 1 194 ? -2.719 -1.242 -22.209 1.00 56.44 194 LEU A N 1
ATOM 1467 C CA . LEU A 1 194 ? -4.003 -1.421 -21.521 1.00 56.44 194 LEU A CA 1
ATOM 1468 C C . LEU A 1 194 ? -4.364 -0.110 -20.809 1.00 56.44 194 LEU A C 1
ATOM 1470 O O . LEU A 1 194 ? -3.698 0.224 -19.831 1.00 56.44 194 LEU A O 1
ATOM 1474 N N . PRO A 1 195 ? -5.354 0.656 -21.297 1.00 57.88 195 PRO A N 1
ATOM 1475 C CA . PRO A 1 195 ? -5.881 1.797 -20.558 1.00 57.88 195 PRO A CA 1
ATOM 1476 C C . PRO A 1 195 ? -6.760 1.328 -19.384 1.00 57.88 195 PRO A C 1
ATOM 1478 O O . PRO A 1 195 ? -7.374 0.262 -19.451 1.00 57.88 195 PRO A O 1
ATOM 1481 N N . ASN A 1 196 ? -6.856 2.152 -18.338 1.00 60.88 196 ASN A N 1
ATOM 1482 C CA . ASN A 1 196 ? -7.751 1.979 -17.183 1.00 60.88 196 ASN A CA 1
ATOM 1483 C C . ASN A 1 196 ? -7.506 0.691 -16.383 1.00 60.88 196 ASN A C 1
ATOM 1485 O O . ASN A 1 196 ? -8.429 -0.090 -16.129 1.00 60.88 196 ASN A O 1
ATOM 1489 N N . VAL A 1 197 ? -6.249 0.470 -15.998 1.00 62.97 197 VAL A N 1
ATOM 1490 C CA . VAL A 1 197 ? -5.819 -0.700 -15.228 1.00 62.97 197 VAL A CA 1
ATOM 1491 C C . VAL A 1 197 ? -6.317 -0.615 -13.784 1.00 62.97 197 VAL A C 1
ATOM 1493 O O . VAL A 1 197 ? -6.240 0.420 -13.129 1.00 62.97 197 VAL A O 1
ATOM 1496 N N . THR A 1 198 ? -6.821 -1.735 -13.284 1.00 60.72 198 THR A N 1
ATOM 1497 C CA . THR A 1 198 ? -7.073 -2.026 -11.872 1.00 60.72 198 THR A CA 1
ATOM 1498 C C . THR A 1 198 ? -6.371 -3.352 -11.579 1.00 60.72 198 THR A C 1
ATOM 1500 O O . THR A 1 198 ? -6.566 -4.323 -12.312 1.00 60.72 198 THR A O 1
ATOM 1503 N N . VAL A 1 199 ? -5.480 -3.378 -10.587 1.00 53.53 199 VAL A N 1
ATOM 1504 C CA . VAL A 1 199 ? -4.711 -4.581 -10.222 1.00 53.53 199 VAL A CA 1
ATOM 1505 C C . VAL A 1 199 ? -5.225 -5.133 -8.913 1.00 53.53 199 VAL A C 1
ATOM 1507 O O . VAL A 1 199 ? -5.215 -4.340 -7.944 1.00 53.53 199 VAL A O 1
#

Organism: Escherichia coli (NCBI:txid562)

pLDDT: mean 91.32, std 9.21, range [45.66, 98.62]

InterPro domains:
  IPR006691 DNA gyrase/topoisomerase IV, subunit A, C-terminal repeat [PF03989] (6-55)
  IPR006691 DNA gyrase/topoisomerase IV, subunit A, C-terminal repeat [PF03989] (64-106)
  IPR006691 DNA gyrase/topoisomerase IV, subunit A, C-terminal repeat [PF03989] (110-155)
  IPR006691 DNA gyrase/topoisomerase IV, subunit A, C-terminal repeat [PF03989] (162-189)
  IPR035516 DNA gyrase/topoisomerase IV, subunit A, C-terminal [G3DSA:2.120.10.90] (1-197)
  IPR035516 DNA gyrase/topoisomerase IV, subunit A, C-terminal [SSF101904] (2-191)
  IPR050220 Type II DNA Topoisomerases [PTHR43493] (2-190)

Sequence (199 aa):
MANTHDHILCFSSRGRVYSMKVYQLPEATRGARGRPIVNLLPLEQDERITAILPVTEFEEGVKVFMATANGTVKKTVLTEFNRLRTAGKVAIKLVEGDELIGVDLTSGEDEVMLFSAEGKVVRFKESSVRAMGCNTTGVRGIRLGEGDKVVSLIVPRGDGAILTATQNGYGKRTAVAEYPTKSRATKGLSPSRLPNVTV